Protein AF-A0A2V1BIA7-F1 (afdb_monomer)

Radius of gyration: 32.11 Å; Cα contacts (8 Å, |Δi|>4): 139; chains: 1; bounding box: 73×81×101 Å

Solvent-accessible surface area (backbone atoms only — not comparable to full-atom values): 14307 Å² total; per-residue (Å²): 133,86,91,88,83,87,86,87,79,89,84,85,87,82,85,76,79,87,73,80,79,76,80,79,81,78,74,87,43,70,67,51,53,54,36,70,74,36,56,66,63,46,52,48,52,54,51,49,53,55,49,53,52,50,53,52,53,49,52,53,53,50,64,76,66,58,73,81,84,82,75,83,78,87,84,81,78,94,75,84,86,77,80,78,73,55,70,85,51,43,51,32,82,84,46,71,82,62,70,65,69,68,73,73,37,80,87,69,50,66,69,90,64,90,48,96,68,79,62,40,88,55,89,85,46,88,52,42,87,80,49,50,73,63,52,48,53,52,28,16,32,65,60,50,54,53,42,43,46,50,27,37,52,27,32,33,36,49,53,37,51,55,31,48,75,72,74,41,83,77,50,63,70,56,34,36,70,46,32,94,61,60,58,66,58,35,44,50,53,44,54,36,41,55,72,69,46,67,80,41,66,78,72,44,48,77,64,52,64,78,57,60,79,77,78,69,89,79,70,83,92,74,135

Nearest PDB structures (foldseek):
  2cuj-assembly1_A  TM=6.565E-01  e=1.702E-02  Mus musculus

Structure (mmCIF, N/CA/C/O backbone):
data_AF-A0A2V1BIA7-F1
#
_entry.id   AF-A0A2V1BIA7-F1
#
loop_
_atom_site.group_PDB
_atom_site.id
_atom_site.type_symbol
_atom_site.label_atom_id
_atom_site.label_alt_id
_atom_site.label_comp_id
_atom_site.label_asym_id
_atom_site.label_entity_id
_atom_site.label_seq_id
_atom_site.pdbx_PDB_ins_code
_atom_site.Cartn_x
_atom_site.Cartn_y
_atom_site.Cartn_z
_atom_site.occupancy
_atom_site.B_iso_or_equiv
_atom_site.auth_seq_id
_atom_site.auth_comp_id
_atom_site.auth_asym_id
_atom_site.auth_atom_id
_atom_site.pdbx_PDB_model_num
ATOM 1 N N . MET A 1 1 ? -32.102 61.930 80.939 1.00 33.72 1 MET A N 1
ATOM 2 C CA . MET A 1 1 ? -33.399 61.212 80.868 1.00 33.72 1 MET A CA 1
ATOM 3 C C . MET A 1 1 ? -34.278 61.904 79.826 1.00 33.72 1 MET A C 1
ATOM 5 O O . MET A 1 1 ? -34.200 63.118 79.761 1.00 33.72 1 MET A O 1
ATOM 9 N N . VAL A 1 2 ? -35.102 61.155 79.072 1.00 33.56 2 VAL A N 1
ATOM 10 C CA . VAL A 1 2 ? -36.237 61.631 78.228 1.00 33.56 2 VAL A CA 1
ATOM 11 C C . VAL A 1 2 ? -35.881 62.510 76.999 1.00 33.56 2 VAL A C 1
ATOM 13 O O . VAL A 1 2 ? -35.538 63.672 77.132 1.00 33.56 2 VAL A O 1
ATOM 16 N N . VAL A 1 3 ? -35.766 61.934 75.790 1.00 35.59 3 VAL A N 1
ATOM 17 C CA . VAL A 1 3 ? -36.782 61.749 74.703 1.00 35.59 3 VAL A CA 1
ATOM 18 C C . VAL A 1 3 ? -37.171 63.022 73.918 1.00 35.59 3 VAL A C 1
ATOM 20 O O . VAL A 1 3 ? -37.750 63.938 74.488 1.00 35.59 3 VAL A O 1
ATOM 23 N N . ARG A 1 4 ? -36.997 62.962 72.578 1.00 37.12 4 ARG A N 1
ATOM 24 C CA . ARG A 1 4 ? -37.866 63.419 71.442 1.00 37.12 4 ARG A CA 1
ATOM 25 C C . ARG A 1 4 ? -36.955 63.893 70.288 1.00 37.12 4 ARG A C 1
ATOM 27 O O . ARG A 1 4 ? -36.161 64.789 70.506 1.00 37.12 4 ARG A O 1
ATOM 34 N N . LYS A 1 5 ? -36.877 63.331 69.072 1.00 39.62 5 LYS A N 1
ATOM 35 C CA . LYS A 1 5 ? -37.763 62.616 68.116 1.00 39.62 5 LYS A CA 1
ATOM 36 C C . LYS A 1 5 ? -37.904 63.458 66.830 1.00 39.62 5 LYS A C 1
ATOM 38 O O . LYS A 1 5 ? -38.726 64.358 66.778 1.00 39.62 5 LYS A O 1
ATOM 43 N N . GLN A 1 6 ? -37.176 63.024 65.791 1.00 42.66 6 GLN A N 1
ATOM 44 C CA . GLN A 1 6 ? -37.452 63.176 64.347 1.00 42.66 6 GLN A CA 1
ATOM 45 C C . GLN A 1 6 ? -37.477 64.581 63.709 1.00 42.66 6 GLN A C 1
ATOM 47 O O . GLN A 1 6 ? -38.326 65.406 64.023 1.00 42.66 6 GLN A O 1
ATOM 52 N N . ARG A 1 7 ? -36.768 64.705 62.574 1.00 38.12 7 ARG A N 1
ATOM 53 C CA . ARG A 1 7 ? -37.427 64.778 61.251 1.00 38.12 7 ARG A CA 1
ATOM 54 C C . ARG A 1 7 ? -36.501 64.310 60.119 1.00 38.12 7 ARG A C 1
ATOM 56 O O . ARG A 1 7 ? -35.298 64.185 60.303 1.00 38.12 7 ARG A O 1
ATOM 63 N N . LYS A 1 8 ? -37.122 63.916 59.004 1.00 44.56 8 LYS A N 1
ATOM 64 C CA . LYS A 1 8 ? -36.526 63.224 57.846 1.00 44.56 8 LYS A CA 1
ATOM 65 C C . LYS A 1 8 ? -36.034 64.236 56.803 1.00 44.56 8 LYS A C 1
ATOM 67 O O . LYS A 1 8 ? -36.715 65.241 56.633 1.00 44.56 8 LYS A O 1
ATOM 72 N N . SER A 1 9 ? -35.032 63.875 55.995 1.00 35.81 9 SER A N 1
ATOM 73 C CA . SER A 1 9 ? -35.110 64.029 54.528 1.00 35.81 9 SER A CA 1
ATOM 74 C C . SER A 1 9 ? -34.026 63.212 53.803 1.00 35.81 9 SER A C 1
ATOM 76 O O . SER A 1 9 ? -32.908 63.149 54.293 1.00 35.81 9 SER A O 1
ATOM 78 N N . THR A 1 10 ? -34.395 62.599 52.665 1.00 39.53 10 THR A N 1
ATOM 79 C CA . THR A 1 10 ? -33.614 62.378 51.409 1.00 39.53 10 THR A CA 1
ATOM 80 C C . THR A 1 10 ? -32.073 62.442 51.478 1.00 39.53 10 THR A C 1
ATOM 82 O O . THR A 1 10 ? -31.537 63.436 51.944 1.00 39.53 10 THR A O 1
ATOM 85 N N . ARG A 1 11 ? -31.255 61.573 50.874 1.00 35.75 11 ARG A N 1
ATOM 86 C CA . ARG A 1 11 ? -31.341 60.728 49.655 1.00 35.75 11 ARG A CA 1
ATOM 87 C C . ARG A 1 11 ? -30.092 59.790 49.701 1.00 35.75 11 ARG A C 1
ATOM 89 O O . ARG A 1 11 ? -29.226 60.027 50.534 1.00 35.75 11 ARG A O 1
ATOM 96 N N . CYS A 1 12 ? -29.869 58.747 48.898 1.00 33.97 12 CYS A N 1
ATOM 97 C CA . CYS A 1 12 ? -30.546 58.174 47.726 1.00 33.97 12 CYS A CA 1
ATOM 98 C C . CYS A 1 12 ? -30.818 56.664 47.928 1.00 33.97 12 CYS A C 1
ATOM 100 O O . CYS A 1 12 ? -30.504 56.094 48.968 1.00 33.97 12 CYS A O 1
ATOM 102 N N . GLU A 1 13 ? -31.374 56.027 46.900 1.00 50.09 13 GLU A N 1
ATOM 103 C CA . GLU A 1 13 ? -31.545 54.583 46.740 1.00 50.09 13 GLU A CA 1
ATOM 104 C C . GLU A 1 13 ? -30.557 54.093 45.665 1.00 50.09 13 GLU A C 1
ATOM 106 O O . GLU A 1 13 ? -30.523 54.645 44.566 1.00 50.09 13 GLU A O 1
ATOM 111 N N . SER A 1 14 ? -29.725 53.094 45.973 1.00 45.81 14 SER A N 1
ATOM 112 C CA . SER A 1 14 ? -28.871 52.411 44.984 1.00 45.81 14 SER A CA 1
ATOM 113 C C . SER A 1 14 ? -28.666 50.947 45.372 1.00 45.81 14 SER A C 1
ATOM 115 O O . SER A 1 14 ? -27.551 50.469 45.586 1.00 45.81 14 SER A O 1
ATOM 117 N N . SER A 1 15 ? -29.789 50.246 45.493 1.00 52.19 15 SER A N 1
ATOM 118 C CA . SER A 1 15 ? -29.869 48.798 45.654 1.00 52.19 15 SER A CA 1
ATOM 119 C C . SER A 1 15 ? -29.407 48.112 44.365 1.00 52.19 15 SER A C 1
ATOM 121 O O . SER A 1 15 ? -30.218 47.845 43.482 1.00 52.19 15 SER A O 1
ATOM 123 N N . LEU A 1 16 ? -28.110 47.826 44.230 1.00 49.75 16 LEU A N 1
ATOM 124 C CA . LEU A 1 16 ? -27.636 46.891 43.207 1.00 49.75 16 LEU A CA 1
ATOM 125 C C . LEU A 1 16 ? -28.098 45.479 43.603 1.00 49.75 16 LEU A C 1
ATOM 127 O O . LEU A 1 16 ? -27.644 44.976 44.635 1.00 49.75 16 LEU A O 1
ATOM 131 N N . PRO A 1 17 ? -28.984 44.813 42.837 1.00 48.06 17 PRO A N 1
ATOM 132 C CA . PRO A 1 17 ? -29.313 43.428 43.121 1.00 48.06 17 PRO A CA 1
ATOM 133 C C . PRO A 1 17 ? -28.082 42.577 42.808 1.00 48.06 17 PRO A C 1
ATOM 135 O O . PRO A 1 17 ? -27.625 42.529 41.666 1.00 48.06 17 PRO A O 1
ATOM 138 N N . SER A 1 18 ? -27.553 41.889 43.822 1.00 58.84 18 SER A N 1
ATOM 139 C CA . SER A 1 18 ? -26.497 40.889 43.650 1.00 58.84 18 SER A CA 1
ATOM 140 C C . SER A 1 18 ? -27.066 39.661 42.934 1.00 58.84 18 SER A C 1
ATOM 142 O O . SER A 1 18 ? -27.380 38.641 43.545 1.00 58.84 18 SER A O 1
ATOM 144 N N . GLN A 1 19 ? -27.258 39.780 41.621 1.00 53.41 19 GLN A N 1
ATOM 145 C CA . GLN A 1 19 ? -27.502 38.643 40.750 1.00 53.41 19 GLN A CA 1
ATOM 146 C C . GLN A 1 19 ? -26.144 38.029 40.425 1.00 53.41 19 GLN A C 1
ATOM 148 O O . GLN A 1 19 ? -25.410 38.510 39.562 1.00 53.41 19 GLN A O 1
ATOM 153 N N . SER A 1 20 ? -25.803 36.965 41.148 1.00 51.34 20 SER A N 1
ATOM 154 C CA . SER A 1 20 ? -24.682 36.096 40.816 1.00 51.34 20 SER A CA 1
ATOM 155 C C . SER A 1 20 ? -24.942 35.442 39.457 1.00 51.34 20 SER A C 1
ATOM 157 O O . SER A 1 20 ? -25.566 34.386 39.358 1.00 51.34 20 SER A O 1
ATOM 159 N N . VAL A 1 21 ? -24.468 36.084 38.387 1.00 51.97 21 VAL A N 1
ATOM 160 C CA . VAL A 1 21 ? -24.548 35.548 37.026 1.00 51.97 21 VAL A CA 1
ATOM 161 C C . VAL A 1 21 ? -23.662 34.308 36.906 1.00 51.97 21 VAL A C 1
ATOM 163 O O . VAL A 1 21 ? -22.480 34.372 36.578 1.00 51.97 21 VAL A O 1
ATOM 166 N N . ALA A 1 22 ? -24.247 33.147 37.195 1.00 59.22 22 ALA A N 1
ATOM 167 C CA . ALA A 1 22 ? -23.643 31.850 36.946 1.00 59.22 22 ALA A CA 1
ATOM 168 C C . ALA A 1 22 ? -23.601 31.604 35.429 1.00 59.22 22 ALA A C 1
ATOM 170 O O . ALA A 1 22 ? -24.528 31.043 34.846 1.00 59.22 22 ALA A O 1
ATOM 171 N N . ILE A 1 23 ? -22.528 32.062 34.778 1.00 57.25 23 ILE A N 1
ATOM 172 C CA . ILE A 1 23 ? -22.313 31.873 33.340 1.00 57.25 23 ILE A CA 1
ATOM 173 C C . ILE A 1 23 ? -22.016 30.389 33.082 1.00 57.25 23 ILE A C 1
ATOM 175 O O . ILE A 1 23 ? -20.878 29.932 33.194 1.00 57.25 23 ILE A O 1
ATOM 179 N N . PHE A 1 24 ? -23.050 29.620 32.743 1.00 56.66 24 PHE A N 1
ATOM 180 C CA . PHE A 1 24 ? -22.910 28.211 32.387 1.00 56.66 24 PHE A CA 1
ATOM 181 C C . PHE A 1 24 ? -22.399 28.073 30.944 1.00 56.66 24 PHE A C 1
ATOM 183 O O . PHE A 1 24 ? -23.161 28.163 29.981 1.00 56.66 24 PHE A O 1
ATOM 190 N N . ILE A 1 25 ? -21.089 27.868 30.786 1.00 58.03 25 ILE A N 1
ATOM 191 C CA . ILE A 1 25 ? -20.451 27.687 29.475 1.00 58.03 25 ILE A CA 1
ATOM 192 C C . ILE A 1 25 ? -20.616 26.230 29.017 1.00 58.03 25 ILE A C 1
ATOM 194 O O . ILE A 1 25 ? -19.770 25.375 29.285 1.00 58.03 25 ILE A O 1
ATOM 198 N N . GLU A 1 26 ? -21.697 25.933 28.289 1.00 59.75 26 GLU A N 1
ATOM 199 C CA . GLU A 1 26 ? -21.891 24.616 27.670 1.00 59.75 26 GLU A CA 1
ATOM 200 C C . GLU A 1 26 ? -21.146 24.515 26.322 1.00 59.75 26 GLU A C 1
ATOM 202 O O . GLU A 1 26 ? -21.686 24.787 25.249 1.00 59.75 26 GLU A O 1
ATOM 207 N N . PHE A 1 27 ? -19.871 24.116 26.357 1.00 55.06 27 PHE A N 1
ATOM 208 C CA . PHE A 1 27 ? -19.042 23.998 25.151 1.00 55.06 27 PHE A CA 1
ATOM 209 C C . PHE A 1 27 ? -19.388 22.742 24.323 1.00 55.06 27 PHE A C 1
ATOM 211 O O . PHE A 1 27 ? -18.751 21.692 24.439 1.00 55.06 27 PHE A O 1
ATOM 218 N N . ARG A 1 28 ? -20.399 22.852 23.448 1.00 55.88 28 ARG A N 1
ATOM 219 C CA . ARG A 1 28 ? -20.921 21.770 22.581 1.00 55.88 28 ARG A CA 1
ATOM 220 C C . ARG A 1 28 ? -20.019 21.391 21.390 1.00 55.88 28 ARG A C 1
ATOM 222 O O . ARG A 1 28 ? -20.502 21.180 20.281 1.00 55.88 28 ARG A O 1
ATOM 229 N N . SER A 1 29 ? -18.713 21.251 21.606 1.00 71.81 29 SER A N 1
ATOM 230 C CA . SER A 1 29 ? -17.797 20.729 20.583 1.00 71.81 29 SER A CA 1
ATOM 231 C C . SER A 1 29 ? -17.887 19.206 20.462 1.00 71.81 29 SER A C 1
ATOM 233 O O . SER A 1 29 ? -17.869 18.489 21.464 1.00 71.81 29 SER A O 1
ATOM 235 N N . GLU A 1 30 ? -17.893 18.694 19.230 1.00 57.03 30 GLU A N 1
ATOM 236 C CA . GLU A 1 30 ? -17.823 17.254 18.940 1.00 57.03 30 GLU A CA 1
ATOM 237 C C . GLU A 1 30 ? -16.535 16.614 19.494 1.00 57.03 30 GLU A C 1
ATOM 239 O O . GLU A 1 30 ? -16.529 15.456 19.914 1.00 57.03 30 GLU A O 1
ATOM 244 N N . VAL A 1 31 ? -15.454 17.398 19.599 1.00 59.56 31 VAL A N 1
ATOM 245 C CA . VAL A 1 31 ? -14.206 16.990 20.263 1.00 59.56 31 VAL A CA 1
ATOM 246 C C . VAL A 1 31 ? -14.447 16.736 21.753 1.00 59.56 31 VAL A C 1
ATOM 248 O O . VAL A 1 31 ? -13.981 15.730 22.282 1.00 59.56 31 VAL A O 1
ATOM 251 N N . VAL A 1 32 ? -15.226 17.594 22.421 1.00 69.00 32 VAL A N 1
ATOM 252 C CA . VAL A 1 32 ? -15.572 17.437 23.843 1.00 69.00 32 VAL A CA 1
ATOM 253 C C . VAL A 1 32 ? -16.552 16.285 24.060 1.00 69.00 32 VAL A C 1
ATOM 255 O O . VAL A 1 32 ? -16.376 15.529 25.014 1.00 69.00 32 VAL A O 1
ATOM 258 N N . LYS A 1 33 ? -17.510 16.053 23.152 1.00 69.00 33 LYS A N 1
ATOM 259 C CA . LYS A 1 33 ? -18.359 14.845 23.196 1.00 69.00 33 LYS A CA 1
ATOM 260 C C . LYS A 1 33 ? -17.519 13.567 23.092 1.00 69.00 33 LYS A C 1
ATOM 262 O O . LYS A 1 33 ? -17.680 12.666 23.912 1.00 69.00 33 LYS A O 1
ATOM 267 N N . ASN A 1 34 ? -16.578 13.507 22.148 1.00 62.50 34 ASN A N 1
ATOM 268 C CA . ASN A 1 3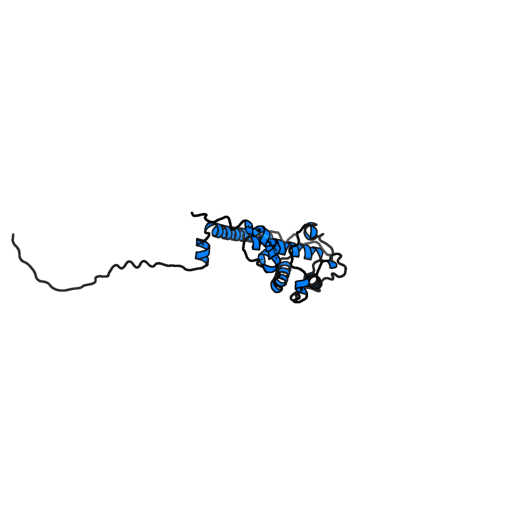4 ? -15.692 12.351 21.969 1.00 62.50 34 ASN A CA 1
ATOM 269 C C . ASN A 1 34 ? -14.689 12.168 23.124 1.00 62.50 34 ASN A C 1
ATOM 271 O O . ASN A 1 34 ? -14.402 11.035 23.508 1.00 62.50 34 ASN A O 1
ATOM 275 N N . PHE A 1 35 ? -14.196 13.258 23.716 1.00 67.62 35 PHE A N 1
ATOM 276 C CA . PHE A 1 35 ? -13.358 13.233 24.919 1.00 67.62 35 PHE A CA 1
ATOM 277 C C . PHE A 1 35 ? -14.127 12.750 26.159 1.00 67.62 35 PHE A C 1
ATOM 279 O O . PHE A 1 35 ? -13.608 11.944 26.929 1.00 67.62 35 PHE A O 1
ATOM 286 N N . ASN A 1 36 ? -15.373 13.197 26.338 1.00 76.62 36 ASN A N 1
ATOM 287 C CA . ASN A 1 36 ? -16.231 12.770 27.445 1.00 76.62 36 ASN A CA 1
ATOM 288 C C . ASN A 1 36 ? -16.703 11.314 27.280 1.00 76.62 36 ASN A C 1
ATOM 290 O O . ASN A 1 36 ? -16.812 10.603 28.276 1.00 76.62 36 ASN A O 1
ATOM 294 N N . ARG A 1 37 ? -16.930 10.855 26.039 1.00 73.75 37 ARG A N 1
ATOM 295 C CA . ARG A 1 37 ? -17.302 9.465 25.714 1.00 73.75 37 ARG A CA 1
ATOM 296 C C . ARG A 1 37 ? -16.213 8.456 26.095 1.00 73.75 37 ARG A C 1
ATOM 298 O O . ARG A 1 37 ? -16.545 7.375 26.565 1.00 73.75 37 ARG A O 1
ATOM 305 N N . ASP A 1 38 ? -14.935 8.785 25.897 1.00 73.69 38 ASP A N 1
ATOM 306 C CA . ASP A 1 38 ? -13.811 7.918 26.278 1.00 73.69 38 ASP A CA 1
ATOM 307 C C . ASP A 1 38 ? -12.551 8.728 26.623 1.00 73.69 38 ASP A C 1
ATOM 309 O O . ASP A 1 38 ? -11.625 8.905 25.824 1.00 73.69 38 ASP A O 1
ATOM 313 N N . ARG A 1 39 ? -12.497 9.201 27.871 1.00 69.62 39 ARG A N 1
ATOM 314 C CA . ARG A 1 39 ? -11.403 10.043 28.376 1.00 69.62 39 ARG A CA 1
ATOM 315 C C . ARG A 1 39 ? -10.053 9.319 28.421 1.00 69.62 39 ARG A C 1
ATOM 317 O O . ARG A 1 39 ? -9.008 9.953 28.271 1.00 69.62 39 ARG A O 1
ATOM 324 N N . LYS A 1 40 ? -10.059 7.996 28.641 1.00 65.69 40 LYS A N 1
ATOM 325 C CA . LYS A 1 40 ? -8.838 7.179 28.762 1.00 65.69 40 LYS A CA 1
ATOM 326 C C . LYS A 1 40 ? -8.266 6.829 27.389 1.00 65.69 40 LYS A C 1
ATOM 328 O O . LYS A 1 40 ? -7.076 7.049 27.174 1.00 65.69 40 LYS A O 1
ATOM 333 N N . GLY A 1 41 ? -9.082 6.365 26.445 1.00 60.56 41 GLY A N 1
ATOM 334 C CA . GLY A 1 41 ? -8.633 6.083 25.082 1.00 60.56 41 GLY A CA 1
ATOM 335 C C . GLY A 1 41 ? -8.367 7.344 24.259 1.00 60.56 41 GLY A C 1
ATOM 336 O O . GLY A 1 41 ? -7.499 7.314 23.389 1.00 60.56 41 GLY A O 1
ATOM 337 N N . TRP A 1 42 ? -9.005 8.487 24.558 1.00 61.34 42 TRP A N 1
ATOM 338 C CA . TRP A 1 42 ? -8.588 9.779 23.990 1.00 61.34 42 TRP A CA 1
ATOM 339 C C . TRP A 1 42 ? -7.169 10.146 24.444 1.00 61.34 42 TRP A C 1
ATOM 341 O O . TRP A 1 42 ? -6.301 10.350 23.600 1.00 61.34 42 TRP A O 1
ATOM 351 N N . ARG A 1 43 ? -6.884 10.080 25.755 1.00 65.56 43 ARG A N 1
ATOM 352 C CA . ARG A 1 43 ? -5.527 10.284 26.297 1.00 65.56 43 ARG A CA 1
ATOM 353 C C . ARG A 1 43 ? -4.502 9.284 25.742 1.00 65.56 43 ARG A C 1
ATOM 355 O O . ARG A 1 43 ? -3.360 9.666 25.518 1.00 65.56 43 ARG A O 1
ATOM 362 N N . GLY A 1 44 ? -4.897 8.030 25.507 1.00 69.06 44 GLY A N 1
ATOM 363 C CA . GLY A 1 44 ? -4.042 7.010 24.891 1.00 69.06 44 GLY A CA 1
ATOM 364 C C . GLY A 1 44 ? -3.637 7.355 23.455 1.00 69.06 44 GLY A C 1
ATOM 365 O O . GLY A 1 44 ? -2.452 7.319 23.135 1.00 69.06 44 GLY A O 1
ATOM 366 N N . ARG A 1 45 ? -4.601 7.767 22.617 1.00 57.66 45 ARG A N 1
ATOM 367 C CA . ARG A 1 45 ? -4.354 8.218 21.233 1.00 57.66 45 ARG A CA 1
ATOM 368 C C . ARG A 1 45 ? -3.459 9.461 21.182 1.00 57.66 45 ARG A C 1
ATOM 370 O O . ARG A 1 45 ? -2.526 9.506 20.386 1.00 57.66 45 ARG A O 1
ATOM 377 N N . GLU A 1 46 ? -3.699 10.429 22.065 1.00 60.06 46 GLU A N 1
ATOM 378 C CA . GLU A 1 46 ? -2.876 11.641 22.186 1.00 60.06 46 GLU A CA 1
ATOM 379 C C . GLU A 1 46 ? -1.424 11.299 22.577 1.00 60.06 46 GLU A C 1
ATOM 381 O O . GLU A 1 46 ? -0.460 11.822 22.019 1.00 60.06 46 GLU A O 1
ATOM 386 N N . TYR A 1 47 ? -1.255 10.359 23.512 1.00 54.28 47 TYR A N 1
ATOM 387 C CA . TYR A 1 47 ? 0.052 9.893 23.974 1.00 54.28 47 TYR A CA 1
ATOM 388 C C . TYR A 1 47 ? 0.819 9.104 22.900 1.00 54.28 47 TYR A C 1
ATOM 390 O O . TYR A 1 47 ? 2.036 9.249 22.782 1.00 54.28 47 TYR A O 1
ATOM 398 N N . GLU A 1 48 ? 0.122 8.305 22.091 1.00 56.47 48 GLU A N 1
ATOM 399 C CA . GLU A 1 48 ? 0.685 7.611 20.927 1.00 56.47 48 GLU A CA 1
ATOM 400 C C . GLU A 1 48 ? 1.156 8.612 19.856 1.00 56.47 48 GLU A C 1
ATOM 402 O O . GLU A 1 48 ? 2.295 8.527 19.395 1.00 56.47 48 GLU A O 1
ATOM 407 N N . TYR A 1 49 ? 0.345 9.632 19.548 1.00 49.56 49 TYR A N 1
ATOM 408 C CA . TYR A 1 49 ? 0.707 10.711 18.620 1.00 49.56 49 TYR A CA 1
ATOM 409 C C . TYR A 1 49 ? 1.981 11.457 19.062 1.00 49.56 49 TYR A C 1
ATOM 411 O O . TYR A 1 49 ? 2.919 11.616 18.277 1.00 49.56 49 TYR A O 1
ATOM 419 N N . LEU A 1 50 ? 2.065 11.832 20.344 1.00 62.38 50 LEU A N 1
ATOM 420 C CA . LEU A 1 50 ? 3.242 12.489 20.930 1.00 62.38 50 LEU A CA 1
ATOM 421 C C . LEU A 1 50 ? 4.492 11.588 20.956 1.00 62.38 50 LEU A C 1
ATOM 423 O O . LEU A 1 50 ? 5.615 12.083 20.833 1.00 62.38 50 LEU A O 1
ATOM 427 N N . GLN A 1 51 ? 4.332 10.269 21.096 1.00 63.78 51 GLN A N 1
ATOM 428 C CA . GLN A 1 51 ? 5.446 9.323 20.970 1.00 63.78 51 GLN A CA 1
ATOM 429 C C . GLN A 1 51 ? 5.937 9.192 19.524 1.00 63.78 51 GLN A C 1
ATOM 431 O O . GLN A 1 51 ? 7.149 9.171 19.298 1.00 63.78 51 GLN A O 1
ATOM 436 N N . CYS A 1 52 ? 5.030 9.128 18.546 1.00 45.16 52 CYS A N 1
ATOM 437 C CA . CYS A 1 52 ? 5.383 9.100 17.127 1.00 45.16 52 CYS A CA 1
ATOM 438 C C . CYS A 1 52 ? 6.139 10.369 16.705 1.00 45.16 52 CYS A C 1
ATOM 440 O O . CYS A 1 52 ? 7.197 10.265 16.083 1.00 45.16 52 CYS A O 1
ATOM 442 N N . ASP A 1 53 ? 5.661 11.550 17.107 1.00 66.81 53 ASP A N 1
ATOM 443 C CA . ASP A 1 53 ? 6.333 12.833 16.864 1.00 66.81 53 ASP A CA 1
ATOM 444 C C . ASP A 1 53 ? 7.727 12.892 17.522 1.00 66.81 53 ASP A C 1
ATOM 446 O O . ASP A 1 53 ? 8.708 13.253 16.866 1.00 66.81 53 ASP A O 1
ATOM 450 N N . ARG A 1 54 ? 7.873 12.425 18.773 1.00 71.44 54 ARG A N 1
ATOM 451 C CA . ARG A 1 54 ? 9.192 12.317 19.427 1.00 71.44 54 ARG A CA 1
ATOM 452 C C . ARG A 1 54 ? 10.159 11.428 18.635 1.00 71.44 54 ARG A C 1
ATOM 454 O O . ARG A 1 54 ? 11.28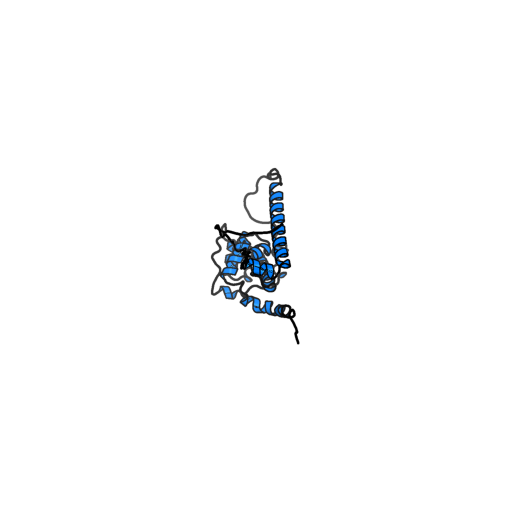7 11.846 18.374 1.00 71.44 54 ARG A O 1
ATOM 461 N N . ARG A 1 55 ? 9.719 10.237 18.209 1.00 70.94 55 ARG A N 1
ATOM 462 C CA . ARG A 1 55 ? 10.530 9.303 17.402 1.00 70.94 55 ARG A CA 1
ATOM 463 C C . ARG A 1 55 ? 10.918 9.904 16.045 1.00 70.94 55 ARG A C 1
ATOM 465 O O . ARG A 1 55 ? 12.058 9.737 15.613 1.00 70.94 55 ARG A O 1
ATOM 472 N N . ALA A 1 56 ? 10.014 10.640 15.395 1.00 58.75 56 ALA A N 1
ATOM 473 C CA . ALA A 1 56 ? 10.296 11.332 14.137 1.00 58.75 56 ALA A CA 1
ATOM 474 C C . ALA A 1 56 ? 11.377 12.417 14.307 1.00 58.75 56 ALA A C 1
ATOM 476 O O . ALA A 1 56 ? 12.352 12.446 13.550 1.00 58.75 56 ALA A O 1
ATOM 477 N N . ARG A 1 57 ? 11.270 13.248 15.354 1.00 72.31 57 ARG A N 1
ATOM 478 C CA . ARG A 1 57 ? 12.274 14.276 15.686 1.00 72.31 57 ARG A CA 1
ATOM 479 C C . ARG A 1 57 ? 13.631 13.673 16.043 1.00 72.31 57 ARG A C 1
ATOM 481 O O . ARG A 1 57 ? 14.659 14.209 15.638 1.00 72.31 57 ARG A O 1
ATOM 488 N N . GLU A 1 58 ? 13.658 12.552 16.762 1.00 69.88 58 GLU A N 1
ATOM 489 C CA . GLU A 1 58 ? 14.900 11.824 17.049 1.00 69.88 58 GLU A CA 1
ATOM 490 C C . GLU A 1 58 ? 15.545 11.254 15.783 1.00 69.88 58 GLU A C 1
ATOM 492 O O . GLU A 1 58 ? 16.755 11.398 15.615 1.00 69.88 58 GLU A O 1
ATOM 497 N N . ARG A 1 59 ? 14.764 10.674 14.859 1.00 65.56 59 ARG A N 1
ATOM 498 C CA . ARG A 1 59 ? 15.266 10.207 13.556 1.00 65.56 59 ARG A CA 1
ATOM 499 C C . ARG A 1 59 ? 15.900 11.352 12.765 1.00 65.56 59 ARG A C 1
ATOM 501 O O . ARG A 1 59 ? 17.027 11.212 12.301 1.00 65.56 59 ARG A O 1
ATOM 508 N N . GLN A 1 60 ? 15.226 12.497 12.673 1.00 63.53 60 GLN A N 1
ATOM 509 C CA . GLN A 1 60 ? 15.754 13.671 11.973 1.00 63.53 60 GLN A CA 1
ATOM 510 C C . GLN A 1 60 ? 17.006 14.241 12.659 1.00 63.53 60 GLN A C 1
ATOM 512 O O . GLN A 1 60 ? 17.975 14.582 11.987 1.00 63.53 60 GLN A O 1
ATOM 517 N N . ARG A 1 61 ? 17.050 14.255 13.998 1.00 76.50 61 ARG A N 1
ATOM 518 C CA . ARG A 1 61 ? 18.245 14.640 14.766 1.00 76.50 61 ARG A CA 1
ATOM 519 C C . ARG A 1 61 ? 19.414 13.664 14.586 1.00 76.50 61 ARG A C 1
ATOM 521 O O . ARG A 1 61 ? 20.552 14.108 14.656 1.00 76.50 61 ARG A O 1
ATOM 528 N N . ARG A 1 62 ? 19.168 12.364 14.375 1.00 72.31 62 ARG A N 1
ATOM 529 C CA . ARG A 1 62 ? 20.224 11.385 14.048 1.00 72.31 62 ARG A CA 1
ATOM 530 C C . ARG A 1 62 ? 20.787 11.627 12.650 1.00 72.31 62 ARG A C 1
ATOM 532 O O . ARG A 1 62 ? 21.999 11.693 12.522 1.00 72.31 62 ARG A O 1
ATOM 539 N N . LEU A 1 63 ? 19.927 11.843 11.650 1.00 66.31 63 LEU A N 1
ATOM 540 C CA . LEU A 1 63 ? 20.351 12.172 10.279 1.00 66.31 63 LEU A CA 1
ATOM 541 C C . LEU A 1 63 ? 21.221 13.441 10.232 1.00 66.31 63 LEU A C 1
ATOM 543 O O . LEU A 1 63 ? 22.239 13.459 9.556 1.00 66.31 63 LEU A O 1
ATOM 547 N N . LEU A 1 64 ? 20.870 14.469 11.013 1.00 66.19 64 LEU A N 1
ATOM 548 C CA . LEU A 1 64 ? 21.643 15.716 11.138 1.00 66.19 64 LEU A CA 1
ATOM 549 C C . LEU A 1 64 ? 22.924 15.598 11.993 1.00 66.19 64 LEU A C 1
ATOM 551 O O . LEU A 1 64 ? 23.643 16.581 12.139 1.00 66.19 64 LEU A O 1
ATOM 555 N N . LYS A 1 65 ? 23.188 14.435 12.601 1.00 68.38 65 LYS A N 1
ATOM 556 C CA . LYS A 1 65 ? 24.374 14.154 13.433 1.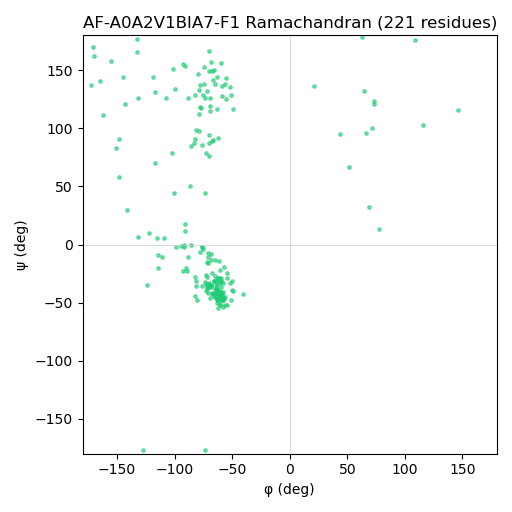00 68.38 65 LYS A CA 1
ATOM 557 C C . LYS A 1 65 ? 25.366 13.192 12.771 1.00 68.38 65 LYS A C 1
ATOM 559 O O . LYS A 1 65 ? 26.309 12.764 13.427 1.00 68.38 65 LYS A O 1
ATOM 564 N N . MET A 1 66 ? 25.135 12.812 11.517 1.00 59.19 66 MET A N 1
ATOM 565 C CA . MET A 1 66 ? 26.078 12.008 10.741 1.00 59.19 66 MET A CA 1
ATOM 566 C C . MET A 1 66 ? 27.056 12.955 10.040 1.00 59.19 66 MET A C 1
ATOM 568 O O . MET A 1 66 ? 26.620 13.879 9.355 1.00 59.19 66 MET A O 1
ATOM 572 N N . ASP A 1 67 ? 28.360 12.745 10.230 1.00 55.84 67 ASP A N 1
ATOM 573 C CA . ASP A 1 67 ? 29.386 13.591 9.617 1.00 55.84 67 ASP A CA 1
ATOM 574 C C . ASP A 1 67 ? 29.378 13.466 8.080 1.00 55.84 67 ASP A C 1
ATOM 576 O O . ASP A 1 67 ? 29.292 12.352 7.550 1.00 55.84 67 ASP A O 1
ATOM 580 N N . PRO A 1 68 ? 29.518 14.578 7.332 1.00 55.41 68 PRO A N 1
ATOM 581 C CA . PRO A 1 68 ? 29.453 14.572 5.867 1.00 55.41 68 PRO A CA 1
ATOM 582 C C . PRO A 1 68 ? 30.666 13.908 5.187 1.00 55.41 68 PRO A C 1
ATOM 584 O O . PRO A 1 68 ? 30.664 13.707 3.975 1.00 55.41 68 PRO A O 1
ATOM 587 N N . THR A 1 69 ? 31.705 13.543 5.941 1.00 50.06 69 THR A N 1
ATOM 588 C CA . THR A 1 69 ? 33.002 13.073 5.420 1.00 50.06 69 THR A CA 1
ATOM 589 C C . THR A 1 69 ? 32.990 11.624 4.900 1.00 50.06 69 THR A C 1
ATOM 591 O O . THR A 1 69 ? 33.997 11.149 4.385 1.00 50.06 69 THR A O 1
ATOM 594 N N . ALA A 1 70 ? 31.861 10.912 4.990 1.00 48.75 70 ALA A N 1
ATOM 595 C CA . ALA A 1 70 ? 31.709 9.532 4.510 1.00 48.75 70 ALA A CA 1
ATOM 596 C C . ALA A 1 70 ? 31.217 9.414 3.046 1.00 48.75 70 ALA A C 1
ATOM 598 O O . ALA A 1 70 ? 30.736 8.357 2.642 1.00 48.75 70 ALA A O 1
ATOM 599 N N . GLN A 1 71 ? 31.321 10.479 2.241 1.00 48.00 71 GLN A N 1
ATOM 600 C CA . GLN A 1 71 ? 30.949 10.480 0.817 1.00 48.00 71 GLN A CA 1
ATOM 601 C C . GLN A 1 71 ? 32.149 10.764 -0.098 1.00 48.00 71 GLN A C 1
ATOM 603 O O . GLN A 1 71 ? 32.236 11.814 -0.727 1.00 48.00 71 GLN A O 1
ATOM 608 N N . ASN A 1 72 ? 33.076 9.806 -0.184 1.00 43.47 72 ASN A N 1
ATOM 609 C CA . ASN A 1 72 ? 34.096 9.785 -1.235 1.00 43.47 72 ASN A CA 1
ATOM 610 C C . ASN A 1 72 ? 34.487 8.344 -1.607 1.00 43.47 72 ASN A C 1
ATOM 612 O O . ASN A 1 72 ? 35.418 7.762 -1.054 1.00 43.47 72 ASN A O 1
ATOM 616 N N . THR A 1 73 ? 33.785 7.789 -2.593 1.00 49.88 73 THR A N 1
ATOM 617 C CA . THR A 1 73 ? 34.241 6.653 -3.405 1.00 49.88 73 THR A CA 1
ATOM 618 C C . THR A 1 73 ? 34.005 6.992 -4.879 1.00 49.88 73 THR A C 1
ATOM 620 O O . THR A 1 73 ? 32.891 7.376 -5.243 1.00 49.88 73 THR A O 1
ATOM 623 N N . PRO A 1 74 ? 35.030 6.913 -5.748 1.00 40.50 74 PRO A N 1
ATOM 624 C CA . PRO A 1 74 ? 34.905 7.371 -7.124 1.00 40.50 74 PRO A CA 1
ATOM 625 C C . PRO A 1 74 ? 34.247 6.319 -8.025 1.00 40.50 74 PRO A C 1
ATOM 627 O O . PRO A 1 74 ? 34.718 5.192 -8.127 1.00 40.50 74 PRO A O 1
ATOM 630 N N . GLY A 1 75 ? 33.215 6.748 -8.753 1.00 36.00 75 GLY A N 1
ATOM 631 C CA . GLY A 1 75 ? 32.851 6.206 -10.063 1.00 36.00 75 GLY A CA 1
ATOM 632 C C . GLY A 1 75 ? 32.241 4.802 -10.119 1.00 36.00 75 GLY A C 1
ATOM 633 O O . GLY A 1 75 ? 32.948 3.810 -10.266 1.00 36.00 75 GLY A O 1
ATOM 634 N N . LYS A 1 76 ? 30.911 4.749 -10.253 1.00 34.94 76 LYS A N 1
ATOM 635 C CA . LYS A 1 76 ? 30.267 3.874 -11.246 1.00 34.94 76 LYS A CA 1
ATOM 636 C C . LYS A 1 76 ? 29.047 4.576 -11.839 1.00 34.94 76 LYS A C 1
ATOM 638 O O . LYS A 1 76 ? 28.153 5.014 -11.122 1.00 34.94 76 LYS A O 1
ATOM 643 N N . THR A 1 77 ? 29.082 4.740 -13.155 1.00 36.91 77 THR A N 1
ATOM 644 C CA . THR A 1 77 ? 27.994 5.263 -13.984 1.00 36.91 77 THR A CA 1
ATOM 645 C C . THR A 1 77 ? 26.836 4.265 -14.060 1.00 36.91 77 THR A C 1
ATOM 647 O O . THR A 1 77 ? 26.969 3.112 -13.656 1.00 36.91 77 THR A O 1
ATOM 650 N N . ALA A 1 78 ? 25.686 4.731 -14.550 1.00 47.22 78 ALA A N 1
ATOM 651 C CA . ALA A 1 78 ? 24.435 3.980 -14.586 1.00 47.22 78 ALA A CA 1
ATOM 652 C C . ALA A 1 78 ? 24.554 2.571 -15.199 1.00 47.22 78 ALA A C 1
ATOM 654 O O . ALA A 1 78 ? 25.031 2.423 -16.321 1.00 47.22 78 ALA A O 1
ATOM 655 N N . ASN A 1 79 ? 24.054 1.569 -14.470 1.00 35.88 79 ASN A N 1
ATOM 656 C CA . ASN A 1 79 ? 23.034 0.606 -14.907 1.00 35.88 79 ASN A CA 1
ATOM 657 C C . ASN A 1 79 ? 22.566 -0.222 -13.689 1.00 35.88 79 ASN A C 1
ATOM 659 O O . ASN A 1 79 ? 23.178 -0.146 -12.625 1.00 35.88 79 ASN A O 1
ATOM 663 N N . GLY A 1 80 ? 21.412 -0.889 -13.802 1.00 45.31 80 GLY A N 1
ATOM 664 C CA . GLY A 1 80 ? 20.705 -1.499 -12.665 1.00 45.31 80 GLY A CA 1
ATOM 665 C C . GLY A 1 80 ? 21.329 -2.784 -12.100 1.00 45.31 80 GLY A C 1
ATOM 666 O O . GLY A 1 80 ? 22.340 -3.264 -12.604 1.00 45.31 80 GLY A O 1
ATOM 667 N N . ILE A 1 81 ? 20.635 -3.359 -11.104 1.00 43.91 81 ILE A N 1
ATOM 668 C CA . ILE A 1 81 ? 20.989 -4.566 -10.325 1.00 43.91 81 ILE A CA 1
ATOM 669 C C . ILE A 1 81 ? 22.146 -4.314 -9.327 1.00 43.91 81 ILE A C 1
ATOM 671 O O . ILE A 1 81 ? 23.251 -3.950 -9.708 1.00 43.91 81 ILE A O 1
ATOM 675 N N . GLY A 1 82 ? 21.984 -4.497 -8.017 1.00 41.88 82 GLY A N 1
ATOM 676 C CA . GLY A 1 82 ? 20.768 -4.768 -7.253 1.00 41.88 82 GLY A CA 1
ATOM 677 C C . GLY A 1 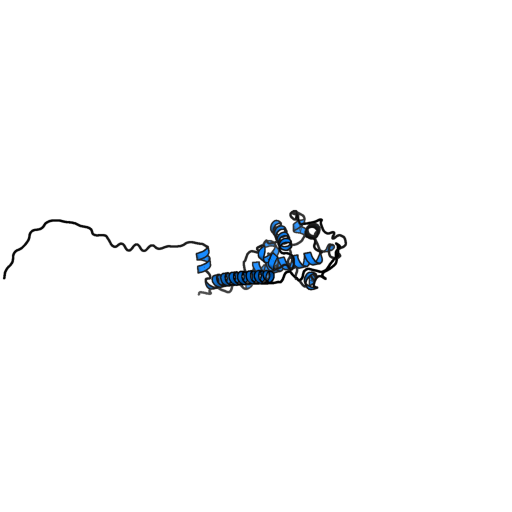82 ? 21.066 -4.713 -5.751 1.00 41.88 82 GLY A C 1
ATOM 678 O O . GLY A 1 82 ? 22.081 -5.237 -5.298 1.00 41.88 82 GLY A O 1
ATOM 679 N N . THR A 1 83 ? 20.179 -4.095 -4.971 1.00 44.53 83 THR A N 1
ATOM 680 C CA . THR A 1 83 ? 19.961 -4.566 -3.599 1.00 44.53 83 THR A CA 1
ATOM 681 C C . THR A 1 83 ? 19.087 -5.796 -3.765 1.00 44.53 83 THR A C 1
ATOM 683 O O . THR A 1 83 ? 17.999 -5.651 -4.323 1.00 44.53 83 THR A O 1
ATOM 686 N N . GLU A 1 84 ? 19.545 -6.983 -3.362 1.00 42.56 84 GLU A N 1
ATOM 687 C CA . GLU A 1 84 ? 18.657 -8.149 -3.372 1.00 42.56 84 GLU A CA 1
ATOM 688 C C . GLU A 1 84 ? 17.409 -7.803 -2.548 1.00 42.56 84 GLU A C 1
ATOM 690 O O . GLU A 1 84 ? 17.561 -7.348 -1.407 1.00 42.56 84 GLU A O 1
ATOM 695 N N . PRO A 1 85 ? 16.191 -7.941 -3.107 1.00 52.69 85 PRO A N 1
ATOM 696 C CA . PRO A 1 85 ? 14.989 -7.728 -2.325 1.00 52.69 85 PRO A CA 1
ATOM 697 C C . PRO A 1 85 ? 15.035 -8.714 -1.165 1.00 52.69 85 PRO A C 1
ATOM 699 O O . PRO A 1 85 ? 15.238 -9.915 -1.363 1.00 52.69 85 PRO A O 1
ATOM 702 N N . THR A 1 86 ? 14.872 -8.212 0.057 1.00 58.44 86 THR A N 1
ATOM 703 C CA . THR A 1 86 ? 14.839 -9.088 1.230 1.00 58.44 86 THR A CA 1
ATOM 704 C C . THR A 1 86 ? 13.724 -10.105 0.990 1.00 58.44 86 THR A C 1
ATOM 706 O O . THR A 1 86 ? 12.666 -9.701 0.528 1.00 58.44 86 THR A O 1
ATOM 709 N N . HIS A 1 87 ? 13.892 -11.394 1.306 1.00 58.12 87 HIS A N 1
ATOM 710 C CA . HIS A 1 87 ? 12.881 -12.427 0.990 1.00 58.12 87 HIS A CA 1
ATOM 711 C C . HIS A 1 87 ? 11.446 -12.047 1.438 1.00 58.12 87 HIS A C 1
ATOM 713 O O . HIS A 1 87 ? 10.463 -12.374 0.784 1.00 58.12 87 HIS A O 1
ATOM 719 N N . GLU A 1 88 ? 11.304 -11.283 2.527 1.00 60.97 88 GLU A N 1
ATOM 720 C CA . GLU A 1 88 ? 10.020 -10.741 3.001 1.00 60.97 88 GLU A CA 1
ATOM 721 C C . GLU A 1 88 ? 9.401 -9.619 2.133 1.00 60.97 88 GLU A C 1
ATOM 723 O O . GLU A 1 88 ? 8.295 -9.160 2.415 1.00 60.97 88 GLU A O 1
ATOM 728 N N . GLU A 1 89 ? 10.110 -9.056 1.163 1.00 65.19 89 GLU A N 1
ATOM 729 C CA . GLU A 1 89 ? 9.665 -7.942 0.311 1.00 65.19 89 GLU A CA 1
ATOM 730 C C . GLU A 1 89 ? 9.017 -8.434 -0.988 1.00 65.19 89 GLU A C 1
ATOM 732 O O . GLU A 1 89 ? 8.175 -7.721 -1.536 1.00 65.19 89 GLU A O 1
ATOM 737 N N . THR A 1 90 ? 9.340 -9.664 -1.397 1.00 70.12 90 THR A N 1
ATOM 738 C CA . THR A 1 90 ? 8.829 -10.349 -2.593 1.00 70.12 90 THR A CA 1
ATOM 739 C C . THR A 1 90 ? 7.979 -11.585 -2.291 1.00 70.12 90 THR A C 1
ATOM 741 O O . THR A 1 90 ? 7.182 -11.964 -3.144 1.00 70.12 90 THR A O 1
ATOM 744 N N . ASP A 1 91 ? 8.066 -12.198 -1.102 1.00 81.50 91 ASP A N 1
ATOM 745 C CA . ASP A 1 91 ? 7.193 -13.319 -0.715 1.00 81.50 91 ASP A CA 1
ATOM 746 C C . ASP A 1 91 ? 5.752 -12.858 -0.417 1.00 81.50 91 ASP A C 1
ATOM 748 O O . ASP A 1 91 ? 5.311 -12.740 0.734 1.00 81.50 91 ASP A O 1
ATOM 752 N N . PHE A 1 92 ? 4.985 -12.623 -1.483 1.00 82.44 92 PHE A N 1
ATOM 753 C CA . PHE A 1 92 ? 3.554 -12.340 -1.405 1.00 82.44 92 PHE A CA 1
ATOM 754 C C . PHE A 1 92 ? 2.743 -13.553 -0.934 1.00 82.44 92 PHE A C 1
ATOM 756 O O . PHE A 1 92 ? 1.650 -13.366 -0.396 1.00 82.44 92 PHE A O 1
ATOM 763 N N . ASN A 1 93 ? 3.242 -14.781 -1.112 1.00 80.75 93 ASN A N 1
ATOM 764 C CA . ASN A 1 93 ? 2.534 -16.020 -0.775 1.00 80.75 93 ASN A CA 1
ATOM 765 C C . ASN A 1 93 ? 2.434 -16.259 0.736 1.00 80.75 93 ASN A C 1
ATOM 767 O O . ASN A 1 93 ? 1.435 -16.814 1.194 1.00 80.75 93 ASN A O 1
ATOM 771 N N . SER A 1 94 ? 3.389 -15.750 1.518 1.00 83.25 94 SER A N 1
ATOM 772 C CA . SER A 1 94 ? 3.290 -15.671 2.982 1.00 83.25 94 SER A CA 1
ATOM 773 C C . SER A 1 94 ? 2.109 -14.823 3.486 1.00 83.25 94 SER A C 1
ATOM 775 O O . SER A 1 94 ? 1.660 -14.986 4.624 1.00 83.25 94 SER A O 1
ATOM 777 N N . LEU A 1 95 ? 1.590 -13.907 2.658 1.00 83.62 95 LEU A N 1
ATOM 778 C CA . LEU A 1 95 ? 0.536 -12.968 3.023 1.00 83.62 95 LEU A CA 1
ATOM 779 C C . LEU A 1 95 ? -0.830 -13.432 2.522 1.00 83.62 95 LEU A C 1
ATOM 781 O O . LEU A 1 95 ? -1.017 -13.764 1.352 1.00 83.62 95 LEU A O 1
ATOM 785 N N . GLN A 1 96 ? -1.829 -13.364 3.401 1.00 84.38 96 GLN A N 1
ATOM 786 C CA . GLN A 1 96 ? -3.202 -13.676 3.029 1.00 84.38 96 GLN A CA 1
ATOM 787 C C . GLN A 1 96 ? -3.777 -12.610 2.091 1.00 84.38 96 GLN A C 1
ATOM 789 O O . GLN A 1 96 ? -3.807 -11.424 2.428 1.00 84.38 96 GLN A O 1
ATOM 794 N N . ASP A 1 97 ? -4.282 -13.046 0.934 1.00 85.50 97 ASP A N 1
ATOM 795 C CA . ASP A 1 97 ? -4.954 -12.146 0.006 1.00 85.50 97 ASP A CA 1
ATOM 796 C C . ASP A 1 97 ? -6.355 -11.777 0.500 1.00 85.50 97 ASP A C 1
ATOM 798 O O . ASP A 1 97 ? -7.188 -12.622 0.844 1.00 85.50 97 ASP A O 1
ATOM 802 N N . TYR A 1 98 ? -6.588 -10.474 0.521 1.00 85.25 98 TYR A N 1
ATOM 803 C CA . TYR A 1 98 ? -7.825 -9.835 0.933 1.00 85.25 98 TYR A CA 1
ATOM 804 C C . TYR A 1 98 ? -8.290 -8.784 -0.080 1.00 85.25 98 TYR A C 1
ATOM 806 O O . TYR A 1 98 ? -9.241 -8.053 0.198 1.00 85.25 98 TYR A O 1
ATOM 814 N N . SER A 1 99 ? -7.616 -8.676 -1.226 1.00 83.50 99 SER A N 1
ATOM 815 C CA . SER A 1 99 ? -7.963 -7.698 -2.248 1.00 83.50 99 SER A CA 1
ATOM 816 C C . SER A 1 99 ? -9.344 -7.975 -2.866 1.00 83.50 99 SER A C 1
ATOM 818 O O . SER A 1 99 ? -9.798 -9.127 -2.906 1.00 83.50 99 SER A O 1
ATOM 820 N N . PRO A 1 100 ? -10.060 -6.930 -3.320 1.00 82.62 100 PRO A N 1
ATOM 821 C CA . PRO A 1 100 ? -11.266 -7.102 -4.118 1.00 82.62 100 PRO A CA 1
ATOM 822 C C . PRO A 1 100 ? -10.988 -7.872 -5.421 1.00 82.62 100 PRO A C 1
ATOM 824 O O . PRO A 1 100 ? -9.861 -7.853 -5.915 1.00 82.62 100 PRO A O 1
ATOM 827 N N . PRO A 1 101 ? -12.003 -8.530 -6.011 1.00 75.44 101 PRO A N 1
ATOM 828 C CA . PRO A 1 101 ? -11.841 -9.219 -7.287 1.00 75.44 101 PRO A CA 1
ATOM 829 C C . PRO A 1 101 ? -11.390 -8.273 -8.406 1.00 75.44 101 PRO A C 1
ATOM 831 O O . PRO A 1 101 ? -11.952 -7.187 -8.568 1.00 75.44 101 PRO A O 1
ATOM 834 N N . THR A 1 102 ? -10.430 -8.716 -9.215 1.00 72.31 102 THR A N 1
ATOM 835 C CA . THR A 1 102 ? -9.827 -7.927 -10.303 1.00 72.31 102 THR A CA 1
ATOM 836 C C . THR A 1 102 ? -10.831 -7.471 -11.360 1.00 72.31 102 THR A C 1
ATOM 838 O O . THR A 1 102 ? -10.689 -6.358 -11.849 1.00 72.31 102 THR A O 1
ATOM 841 N N . PHE A 1 103 ? -11.900 -8.237 -11.621 1.00 72.31 103 PHE A N 1
ATOM 842 C CA . PHE A 1 103 ? -12.964 -7.849 -12.565 1.00 72.31 103 PHE A CA 1
ATOM 843 C C . PHE A 1 103 ? -13.643 -6.509 -12.230 1.00 72.31 103 PHE A C 1
ATOM 845 O O . PHE A 1 103 ? -14.269 -5.891 -13.080 1.00 72.31 103 PHE A O 1
ATOM 852 N N . THR A 1 104 ? -13.526 -6.022 -10.988 1.00 73.12 104 THR A N 1
ATOM 853 C CA . THR A 1 104 ? -14.041 -4.691 -10.616 1.00 73.12 104 THR A CA 1
ATOM 854 C C . THR A 1 104 ? -13.272 -3.532 -11.265 1.00 73.12 104 THR A C 1
ATOM 856 O O . THR A 1 104 ? -13.705 -2.388 -11.151 1.00 73.12 104 THR A O 1
ATOM 859 N N . LEU A 1 105 ? -12.154 -3.817 -11.944 1.00 73.62 105 LEU A N 1
ATOM 860 C CA . LEU A 1 105 ? -11.390 -2.859 -12.742 1.00 73.62 105 LEU A CA 1
ATOM 861 C C . LEU A 1 105 ? -11.849 -2.780 -14.199 1.00 73.62 105 LEU A C 1
ATOM 863 O O . LEU A 1 105 ? -11.623 -1.740 -14.807 1.00 73.62 105 LEU A O 1
ATOM 867 N N . ASP A 1 106 ? -12.510 -3.810 -14.741 1.00 74.12 106 ASP A N 1
ATOM 868 C CA . ASP A 1 106 ? -12.877 -3.865 -16.168 1.00 74.12 106 ASP A CA 1
ATOM 869 C C . ASP A 1 106 ? -13.802 -2.699 -16.582 1.00 74.12 106 ASP A C 1
ATOM 871 O O . ASP A 1 106 ? -13.698 -2.192 -17.696 1.00 74.12 106 ASP A O 1
ATOM 875 N N . ASP A 1 107 ? -14.655 -2.228 -15.663 1.00 70.00 107 ASP A N 1
ATOM 876 C CA . ASP A 1 107 ? -15.602 -1.123 -15.890 1.00 70.00 107 ASP A CA 1
ATOM 877 C C . ASP A 1 107 ? -15.040 0.282 -15.565 1.00 70.00 107 ASP A C 1
ATOM 879 O O . ASP A 1 107 ? -15.619 1.286 -15.982 1.00 70.00 107 ASP A O 1
ATOM 883 N N . ILE A 1 108 ? -13.973 0.387 -14.755 1.00 75.25 108 ILE A N 1
ATOM 884 C CA . ILE A 1 108 ? -13.555 1.655 -14.105 1.00 75.25 108 ILE A CA 1
ATOM 885 C C . ILE A 1 108 ? -12.102 2.047 -14.425 1.00 75.25 108 ILE A C 1
ATOM 887 O O . ILE A 1 108 ? -11.806 3.241 -14.529 1.00 75.25 108 ILE A O 1
ATOM 891 N N . GLY A 1 109 ? -11.204 1.066 -14.561 1.00 80.25 109 GLY A N 1
ATOM 892 C CA . GLY A 1 109 ? -9.756 1.262 -14.678 1.00 80.25 109 GLY A CA 1
ATOM 893 C C . GLY A 1 109 ? -9.104 1.915 -13.450 1.00 80.25 109 GLY A C 1
ATOM 894 O O . GLY A 1 109 ? -9.765 2.289 -12.473 1.00 80.25 109 GLY A O 1
ATOM 895 N N . PHE A 1 110 ? -7.783 2.092 -13.492 1.00 82.00 110 PHE A N 1
ATOM 896 C CA . PHE A 1 110 ? -7.075 2.941 -12.528 1.00 82.00 110 PHE A CA 1
ATOM 897 C C . PHE A 1 110 ? -6.916 4.386 -13.026 1.00 82.00 110 PHE A C 1
ATOM 899 O O . PHE A 1 110 ? -6.913 4.659 -14.224 1.00 82.00 110 PHE A O 1
ATOM 906 N N . PRO A 1 111 ? -6.771 5.373 -12.118 1.00 80.75 111 PRO A N 1
ATOM 907 C CA . PRO A 1 111 ? -6.333 6.703 -12.526 1.00 80.75 111 PRO A CA 1
ATOM 908 C C . PRO A 1 111 ? -4.917 6.671 -13.105 1.00 80.75 111 PRO A C 1
ATOM 910 O O . PRO A 1 111 ? -4.043 5.999 -12.558 1.00 80.75 111 PRO A O 1
ATOM 913 N N . GLU A 1 112 ? -4.669 7.513 -14.111 1.00 76.94 112 GLU A N 1
ATOM 914 C CA . GLU A 1 112 ? -3.322 7.794 -14.613 1.00 76.94 112 GLU A CA 1
ATOM 915 C C . GLU A 1 112 ? -2.356 8.124 -13.464 1.00 76.94 112 GLU A C 1
ATOM 917 O O . GLU A 1 112 ? -2.506 9.113 -12.735 1.00 76.94 112 GLU A O 1
ATOM 922 N N . CYS A 1 113 ? -1.340 7.279 -13.299 1.00 80.81 113 CYS A N 1
ATOM 923 C CA . CYS A 1 113 ? -0.351 7.408 -12.243 1.00 80.81 113 CYS A CA 1
ATOM 924 C C . CYS A 1 113 ? 0.950 7.999 -12.794 1.00 80.81 113 CYS A C 1
ATOM 926 O O . CYS A 1 113 ? 1.932 7.288 -12.996 1.00 80.81 113 CYS A O 1
ATOM 928 N N . ASN A 1 114 ? 0.981 9.319 -12.989 1.00 76.81 114 ASN A N 1
ATOM 929 C CA . ASN A 1 114 ? 2.221 10.011 -13.342 1.00 76.81 114 ASN A CA 1
ATOM 930 C C . ASN A 1 114 ? 3.252 9.884 -12.197 1.00 76.81 114 ASN A C 1
ATOM 932 O O . ASN A 1 114 ? 3.033 10.363 -11.076 1.00 76.81 114 ASN A O 1
ATOM 936 N N . TRP A 1 115 ? 4.371 9.223 -12.494 1.00 79.69 115 TRP A N 1
ATOM 937 C CA . TRP A 1 115 ? 5.520 9.038 -11.615 1.00 79.69 115 TRP A CA 1
ATOM 938 C C . TRP A 1 115 ? 6.821 9.361 -12.372 1.00 79.69 115 TRP A C 1
ATOM 940 O O . TRP A 1 115 ? 6.831 9.524 -13.587 1.00 79.69 115 TRP A O 1
ATOM 950 N N . LYS A 1 116 ? 7.935 9.535 -11.652 1.00 76.69 116 LYS A N 1
ATOM 951 C CA . LYS A 1 116 ? 9.183 10.041 -12.242 1.00 76.69 116 LYS A CA 1
ATOM 952 C C . LYS A 1 116 ? 9.926 8.973 -13.052 1.00 76.69 116 LYS A C 1
ATOM 954 O O . LYS A 1 116 ? 10.473 8.032 -12.472 1.00 76.69 116 LYS A O 1
ATOM 959 N N . GLY A 1 117 ? 10.067 9.235 -14.349 1.00 81.62 117 GLY A N 1
ATOM 960 C CA . GLY A 1 117 ? 10.829 8.426 -15.302 1.00 81.62 117 GLY A CA 1
ATOM 961 C C . GLY A 1 117 ? 9.921 7.673 -16.268 1.00 81.62 117 GLY A C 1
ATOM 962 O O . GLY A 1 117 ? 8.701 7.732 -16.150 1.00 81.62 117 GLY A O 1
ATOM 963 N N . GLU A 1 118 ? 10.525 6.975 -17.223 1.00 82.69 118 GLU A N 1
ATOM 964 C CA . GLU A 1 118 ? 9.787 6.084 -18.119 1.00 82.69 118 GLU A CA 1
ATOM 965 C C . GLU A 1 118 ? 9.234 4.871 -17.344 1.00 82.69 118 GLU A C 1
ATOM 967 O O . GLU A 1 118 ? 9.846 4.457 -16.342 1.00 82.69 118 GLU A O 1
ATOM 972 N N . PRO A 1 119 ? 8.086 4.306 -17.771 1.00 85.69 119 PRO A N 1
ATOM 973 C CA . PRO A 1 119 ? 7.546 3.084 -17.190 1.00 85.69 119 PRO A CA 1
ATOM 974 C C . PRO A 1 119 ? 8.572 1.950 -17.232 1.00 85.69 119 PRO A C 1
ATOM 976 O O . PRO A 1 119 ? 9.352 1.824 -18.173 1.00 85.69 119 PRO A O 1
ATOM 979 N N . PHE A 1 120 ? 8.582 1.128 -16.190 1.00 87.31 120 PHE A N 1
ATOM 980 C CA . PHE A 1 120 ? 9.382 -0.088 -16.154 1.00 87.31 120 PHE A CA 1
ATOM 981 C C . PHE A 1 120 ? 8.688 -1.187 -16.963 1.00 87.31 120 PHE A C 1
ATOM 983 O O . PHE A 1 120 ? 7.486 -1.387 -16.798 1.00 87.31 120 PHE A O 1
ATOM 990 N N . ASP A 1 121 ? 9.426 -1.877 -17.830 1.00 86.75 121 ASP A N 1
ATOM 99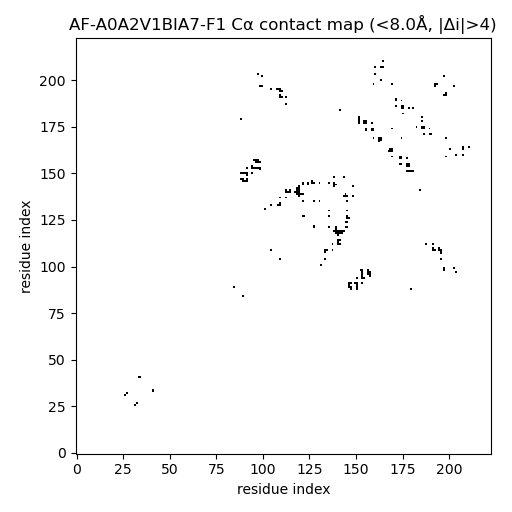1 C CA . ASP A 1 121 ? 8.884 -3.013 -18.574 1.00 86.75 121 ASP A CA 1
ATOM 992 C C . ASP A 1 121 ? 8.687 -4.211 -17.632 1.00 86.75 121 ASP A C 1
ATOM 994 O O . ASP A 1 121 ? 9.567 -4.544 -16.840 1.00 86.75 121 ASP A O 1
ATOM 998 N N . LEU A 1 122 ? 7.507 -4.821 -17.706 1.00 86.31 122 LEU A N 1
ATOM 999 C CA . LEU A 1 122 ? 7.082 -5.979 -16.913 1.00 86.31 122 LEU A CA 1
ATOM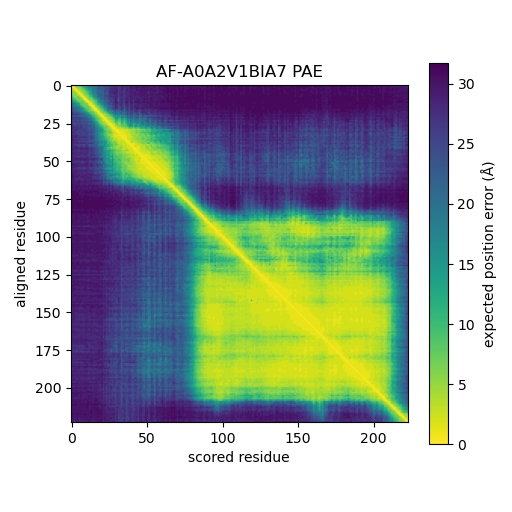 1000 C C . LEU A 1 122 ? 6.683 -7.166 -17.806 1.00 86.31 122 LEU A C 1
ATOM 1002 O O . LEU A 1 122 ? 6.127 -8.146 -17.316 1.00 86.31 122 LEU A O 1
ATOM 1006 N N . SER A 1 123 ? 6.945 -7.092 -19.116 1.00 83.88 123 SER A N 1
ATOM 1007 C CA . SER A 1 123 ? 6.604 -8.147 -20.079 1.00 83.88 123 SER A CA 1
ATOM 1008 C C . SER A 1 123 ? 7.353 -9.465 -19.842 1.00 83.88 123 SER A C 1
ATOM 1010 O O . SER A 1 123 ? 6.822 -10.528 -20.159 1.00 83.88 123 SER A O 1
ATOM 1012 N N . GLU A 1 124 ? 8.545 -9.407 -19.241 1.00 85.81 124 GLU A N 1
ATOM 1013 C CA . GLU A 1 124 ? 9.365 -10.573 -18.875 1.00 85.81 124 GLU A CA 1
ATOM 1014 C C . GLU A 1 124 ? 9.150 -11.053 -17.420 1.00 85.81 124 GLU A C 1
ATOM 1016 O O . GLU A 1 124 ? 9.770 -12.031 -17.000 1.00 85.81 124 GLU A O 1
ATOM 1021 N N . ASP A 1 125 ? 8.290 -10.396 -16.627 1.00 84.38 125 ASP A N 1
ATOM 1022 C CA . ASP A 1 125 ? 8.085 -10.738 -15.210 1.00 84.38 125 ASP A CA 1
ATOM 1023 C C . ASP A 1 125 ? 7.273 -12.050 -15.065 1.00 84.38 125 ASP A C 1
ATOM 1025 O O . ASP A 1 125 ? 6.168 -12.152 -15.617 1.00 84.38 125 ASP A O 1
ATOM 1029 N N . PRO A 1 126 ? 7.766 -13.061 -14.316 1.00 86.94 126 PRO A N 1
ATOM 1030 C CA . PRO A 1 126 ? 7.081 -14.344 -14.161 1.00 86.94 126 PRO A CA 1
ATOM 1031 C C . PRO A 1 126 ? 5.714 -14.231 -13.472 1.00 86.94 126 PRO A C 1
ATOM 1033 O O . PRO A 1 126 ? 4.823 -15.023 -13.778 1.00 86.94 126 PRO A O 1
ATOM 1036 N N . ASP A 1 127 ? 5.515 -13.255 -12.582 1.00 85.44 127 ASP A N 1
ATOM 1037 C CA . ASP A 1 127 ? 4.278 -13.067 -11.812 1.00 85.44 127 ASP A CA 1
ATOM 1038 C C . ASP A 1 127 ? 3.275 -12.129 -12.507 1.00 85.44 127 ASP A C 1
ATOM 1040 O O . ASP A 1 127 ? 2.169 -11.925 -12.001 1.00 85.44 127 ASP A O 1
ATOM 1044 N N . SER A 1 128 ? 3.612 -11.591 -13.686 1.00 84.44 128 SER A N 1
ATOM 1045 C CA . SER A 1 128 ? 2.744 -10.714 -14.494 1.00 84.44 128 SER A CA 1
ATOM 1046 C C . SER A 1 128 ? 1.331 -11.278 -14.698 1.00 84.44 128 SER A C 1
ATOM 1048 O O . SER A 1 128 ? 0.343 -10.558 -14.563 1.00 84.44 128 SER A O 1
ATOM 1050 N N . HIS A 1 129 ? 1.220 -12.590 -14.922 1.00 85.50 129 HIS A N 1
ATOM 1051 C CA . HIS A 1 129 ? -0.040 -13.315 -15.114 1.00 85.50 129 HIS A CA 1
ATOM 1052 C C . HIS A 1 129 ? -0.979 -13.334 -13.887 1.00 85.50 129 HIS A C 1
ATOM 1054 O O . HIS A 1 129 ? -2.145 -13.709 -14.017 1.00 85.50 129 HIS A O 1
ATOM 1060 N N . LEU A 1 130 ? -0.493 -12.955 -12.698 1.00 84.56 130 LEU A N 1
ATOM 1061 C CA . LEU A 1 130 ? -1.286 -12.850 -11.465 1.00 84.56 130 LEU A CA 1
ATOM 1062 C C . LEU A 1 130 ? -1.935 -11.466 -11.285 1.00 84.56 130 LEU A C 1
ATOM 1064 O O . LEU A 1 130 ? -2.762 -11.288 -10.385 1.00 84.56 130 LEU A O 1
ATOM 1068 N N . LEU A 1 131 ? -1.549 -10.481 -12.101 1.00 85.50 131 LEU A N 1
ATOM 1069 C CA . LEU A 1 131 ? -2.045 -9.108 -12.054 1.00 85.50 131 LEU A CA 1
ATOM 1070 C C . LEU A 1 131 ? -3.087 -8.872 -13.154 1.00 85.50 131 LEU A C 1
ATOM 1072 O O . LEU A 1 131 ? -3.039 -9.453 -14.236 1.00 85.50 131 LEU A O 1
ATOM 1076 N N . HIS A 1 132 ? -4.024 -7.962 -12.894 1.00 88.25 132 HIS A N 1
ATOM 1077 C CA . HIS A 1 132 ? -4.868 -7.407 -13.956 1.00 88.25 132 HIS A CA 1
ATOM 1078 C C . HIS A 1 132 ? -4.039 -6.484 -14.877 1.00 88.25 132 HIS A C 1
ATOM 1080 O O . HIS A 1 132 ? -3.120 -5.837 -14.370 1.00 88.25 132 HIS A O 1
ATOM 1086 N N . PRO A 1 133 ? -4.340 -6.346 -16.185 1.00 87.69 133 PRO A N 1
ATOM 1087 C CA . PRO A 1 133 ? -3.612 -5.431 -17.074 1.00 87.69 133 PRO A CA 1
ATOM 1088 C C . PRO A 1 133 ? -3.474 -3.997 -16.535 1.00 87.69 133 PRO A C 1
ATOM 1090 O O . PRO A 1 133 ? -2.393 -3.412 -16.607 1.00 87.69 133 PRO A O 1
ATOM 1093 N N . GLU A 1 134 ? -4.519 -3.463 -15.895 1.00 88.75 134 GLU A N 1
ATOM 1094 C CA . GLU A 1 134 ? -4.491 -2.150 -15.232 1.00 88.75 134 GLU A CA 1
ATOM 1095 C C . GLU A 1 134 ? -3.497 -2.104 -14.052 1.00 88.75 134 GLU A C 1
ATOM 1097 O O . GLU A 1 134 ? -2.838 -1.091 -13.808 1.00 88.75 134 GLU A O 1
ATOM 1102 N N . GLU A 1 135 ? -3.343 -3.214 -13.320 1.00 90.25 135 GLU A N 1
ATOM 1103 C CA . GLU A 1 135 ? -2.362 -3.344 -12.236 1.00 90.25 135 GLU A CA 1
ATOM 1104 C C . GLU A 1 135 ? -0.927 -3.422 -12.767 1.00 90.25 135 GLU A C 1
ATOM 1106 O O . GLU A 1 135 ? -0.031 -2.836 -12.157 1.00 90.25 135 GLU A O 1
ATOM 1111 N N . ILE A 1 136 ? -0.708 -4.078 -13.913 1.00 90.50 136 ILE A N 1
ATOM 1112 C CA . ILE A 1 136 ? 0.598 -4.118 -14.590 1.00 90.50 136 ILE A CA 1
ATOM 1113 C C . ILE A 1 136 ? 1.001 -2.699 -15.014 1.00 90.50 136 ILE A C 1
ATOM 1115 O O . ILE A 1 136 ? 2.106 -2.259 -14.701 1.00 90.50 136 ILE A O 1
ATOM 1119 N N . VAL A 1 137 ? 0.093 -1.934 -15.634 1.00 91.12 137 VAL A N 1
ATOM 1120 C CA . VAL A 1 137 ? 0.343 -0.529 -16.009 1.00 91.12 137 VAL A CA 1
ATOM 1121 C C . VAL A 1 137 ? 0.648 0.337 -14.778 1.00 91.12 137 VAL A C 1
ATOM 1123 O O . VAL A 1 137 ? 1.556 1.173 -14.810 1.00 91.12 137 VAL A O 1
ATOM 1126 N N . LEU A 1 138 ? -0.058 0.139 -13.661 1.00 92.25 138 LEU A N 1
ATOM 1127 C CA . LEU A 1 138 ? 0.209 0.859 -12.411 1.00 92.25 138 LEU A CA 1
ATOM 1128 C C . LEU A 1 138 ? 1.581 0.499 -11.804 1.00 92.25 138 LEU A C 1
ATOM 1130 O O . LEU A 1 138 ? 2.311 1.395 -11.367 1.00 92.25 138 LEU A O 1
ATOM 1134 N N . ALA A 1 139 ? 1.954 -0.784 -11.799 1.00 92.56 139 ALA A N 1
ATOM 1135 C CA . ALA A 1 139 ? 3.246 -1.267 -11.308 1.00 92.56 139 ALA A CA 1
ATOM 1136 C C . ALA A 1 139 ? 4.417 -0.770 -12.179 1.00 92.56 139 ALA A C 1
ATOM 1138 O O . ALA A 1 139 ? 5.396 -0.237 -11.643 1.00 92.56 139 ALA A O 1
ATOM 1139 N N . ALA A 1 140 ? 4.265 -0.830 -13.507 1.00 91.69 140 ALA A N 1
ATOM 1140 C CA . ALA A 1 140 ? 5.204 -0.310 -14.498 1.00 91.69 140 ALA A CA 1
ATOM 1141 C C . ALA A 1 140 ? 5.476 1.187 -14.285 1.00 91.69 140 ALA A C 1
ATOM 1143 O O . ALA A 1 140 ? 6.627 1.599 -14.119 1.00 91.69 140 ALA A O 1
ATOM 1144 N N . ASN A 1 141 ? 4.420 2.004 -14.191 1.00 91.69 141 ASN A N 1
ATOM 1145 C CA . ASN A 1 141 ? 4.529 3.442 -13.923 1.00 91.69 141 ASN A CA 1
ATOM 1146 C C . ASN A 1 141 ? 5.237 3.735 -12.590 1.00 91.69 141 ASN A C 1
ATOM 1148 O O . ASN A 1 141 ? 6.110 4.600 -12.510 1.00 91.69 141 ASN A O 1
ATOM 1152 N N . LEU A 1 142 ? 4.912 2.990 -11.529 1.00 91.94 142 LEU A N 1
ATOM 1153 C CA . LEU A 1 142 ? 5.573 3.136 -10.230 1.00 91.94 142 LEU A CA 1
ATOM 1154 C C . LEU A 1 142 ? 6.974 2.507 -10.174 1.00 91.94 142 LEU A C 1
ATOM 1156 O O . LEU A 1 142 ? 7.650 2.649 -9.148 1.00 91.94 142 LEU A O 1
ATOM 1160 N N . ARG A 1 143 ? 7.431 1.860 -11.253 1.00 91.31 143 ARG A N 1
ATOM 1161 C CA . ARG A 1 143 ? 8.721 1.172 -11.385 1.00 91.31 143 ARG A CA 1
ATOM 1162 C C . ARG A 1 143 ? 8.942 0.188 -10.231 1.00 91.31 143 ARG A C 1
ATOM 1164 O O . ARG A 1 143 ? 9.754 0.452 -9.336 1.00 91.31 143 ARG A O 1
ATOM 1171 N N . MET A 1 144 ? 8.123 -0.862 -10.187 1.00 90.44 144 MET A N 1
ATOM 1172 C CA . MET A 1 144 ? 8.237 -1.991 -9.258 1.00 90.44 144 MET A CA 1
ATOM 1173 C C . MET A 1 144 ? 7.813 -3.300 -9.932 1.00 90.44 144 MET A C 1
ATOM 1175 O O . MET A 1 144 ? 6.855 -3.302 -10.700 1.00 90.44 144 MET A O 1
ATOM 1179 N N . ASP A 1 145 ? 8.493 -4.385 -9.578 1.00 91.50 145 ASP A N 1
ATOM 1180 C CA . ASP A 1 145 ? 8.238 -5.743 -10.075 1.00 91.50 145 ASP A CA 1
ATOM 1181 C C . ASP A 1 145 ? 6.890 -6.288 -9.565 1.00 91.50 145 ASP A C 1
ATOM 1183 O O . ASP A 1 145 ? 6.393 -5.864 -8.508 1.00 91.50 145 ASP A O 1
ATOM 1187 N N . CYS A 1 146 ? 6.306 -7.265 -10.263 1.00 90.25 146 CYS A N 1
ATOM 1188 C CA . CYS A 1 146 ? 4.984 -7.809 -9.944 1.00 90.25 146 CYS A CA 1
ATOM 1189 C C . CYS A 1 146 ? 4.931 -8.435 -8.540 1.00 90.25 146 CYS A C 1
ATOM 1191 O O . CYS A 1 146 ? 4.003 -8.147 -7.778 1.00 90.25 146 CYS A O 1
ATOM 1193 N N . ALA A 1 147 ? 5.961 -9.184 -8.131 1.00 90.75 147 ALA A N 1
ATOM 1194 C CA . ALA A 1 147 ? 6.075 -9.740 -6.777 1.00 90.75 147 ALA A CA 1
ATOM 1195 C C . ALA A 1 147 ? 6.080 -8.652 -5.678 1.00 90.75 147 ALA A C 1
ATOM 1197 O O . ALA A 1 147 ? 5.408 -8.776 -4.643 1.00 90.75 147 ALA A O 1
ATOM 1198 N N . THR A 1 148 ? 6.785 -7.540 -5.920 1.00 92.50 148 THR A N 1
ATOM 1199 C CA . THR A 1 148 ? 6.824 -6.382 -5.009 1.00 92.50 148 THR A CA 1
ATOM 1200 C C . THR A 1 148 ? 5.457 -5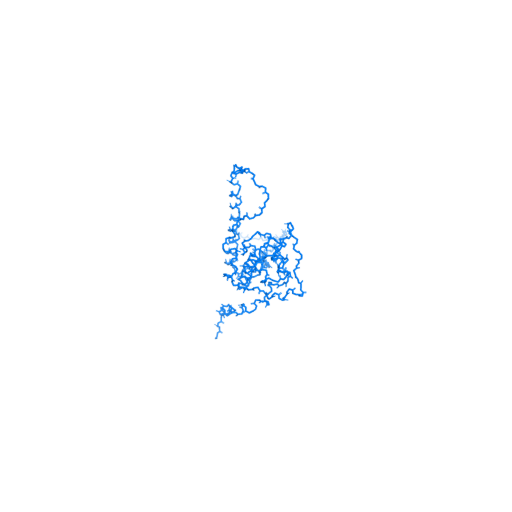.697 -4.947 1.00 92.50 148 THR A C 1
ATOM 1202 O O . THR A 1 148 ? 4.981 -5.349 -3.857 1.00 92.50 148 THR A O 1
ATOM 1205 N N . TYR A 1 149 ? 4.790 -5.527 -6.092 1.00 93.75 149 TYR A N 1
ATOM 1206 C CA . TYR A 1 149 ? 3.439 -4.973 -6.163 1.00 93.75 149 TYR A CA 1
ATOM 1207 C C . TYR A 1 149 ? 2.435 -5.832 -5.376 1.00 93.75 149 TYR A C 1
ATOM 1209 O O . TYR A 1 149 ? 1.765 -5.314 -4.478 1.00 93.75 149 TYR A O 1
ATOM 1217 N N . LEU A 1 150 ? 2.386 -7.148 -5.626 1.00 91.88 150 LEU A N 1
ATOM 1218 C CA . LEU A 1 150 ? 1.492 -8.093 -4.941 1.00 91.88 150 LEU A CA 1
ATOM 1219 C C . LEU A 1 150 ? 1.706 -8.095 -3.424 1.00 91.88 150 LEU A C 1
ATOM 1221 O O . LEU A 1 150 ? 0.740 -8.011 -2.659 1.00 91.88 150 LEU A O 1
ATOM 1225 N N . THR A 1 151 ? 2.963 -8.115 -2.975 1.00 93.00 151 THR A N 1
ATOM 1226 C CA . THR A 1 151 ? 3.302 -8.083 -1.545 1.00 93.00 151 THR A CA 1
ATOM 1227 C C . THR A 1 151 ? 2.752 -6.820 -0.873 1.00 93.00 151 THR A C 1
ATOM 1229 O O . THR A 1 151 ? 2.145 -6.886 0.201 1.00 93.00 151 THR A O 1
ATOM 1232 N N . ASN A 1 152 ? 2.902 -5.651 -1.505 1.00 94.56 152 ASN A N 1
ATOM 1233 C CA . ASN A 1 152 ? 2.412 -4.393 -0.939 1.00 94.56 152 ASN A CA 1
ATOM 1234 C C . ASN A 1 152 ? 0.885 -4.235 -1.072 1.00 94.56 152 ASN A C 1
ATOM 1236 O O . ASN A 1 152 ? 0.254 -3.766 -0.122 1.00 94.56 152 ASN A O 1
ATOM 1240 N N . LYS A 1 153 ? 0.270 -4.715 -2.163 1.00 93.75 153 LYS A N 1
ATOM 1241 C CA . LYS A 1 153 ? -1.192 -4.835 -2.324 1.00 93.75 153 LYS A CA 1
ATOM 1242 C C . LYS A 1 153 ? -1.796 -5.631 -1.161 1.00 93.75 153 LYS A C 1
ATOM 1244 O O . LYS A 1 153 ? -2.674 -5.122 -0.460 1.00 93.75 153 LYS A O 1
ATOM 1249 N N . ARG A 1 154 ? -1.273 -6.830 -0.874 1.00 94.19 154 ARG A N 1
ATOM 1250 C CA . ARG A 1 154 ? -1.737 -7.671 0.248 1.00 94.19 154 ARG A CA 1
ATOM 1251 C C . ARG A 1 154 ? -1.563 -6.974 1.601 1.00 94.19 154 ARG A C 1
ATOM 1253 O O . ARG A 1 154 ? -2.520 -6.916 2.371 1.00 94.19 154 ARG A O 1
ATOM 1260 N N . ARG A 1 155 ? -0.404 -6.351 1.869 1.00 94.50 155 ARG A N 1
ATOM 1261 C CA . ARG A 1 155 ? -0.162 -5.559 3.100 1.00 94.50 155 ARG A CA 1
ATOM 1262 C C . ARG A 1 155 ? -1.176 -4.434 3.304 1.00 94.50 155 ARG A C 1
ATOM 1264 O O . ARG A 1 155 ? -1.694 -4.278 4.411 1.00 94.50 155 ARG A O 1
ATOM 1271 N N . ILE A 1 156 ? -1.486 -3.675 2.250 1.00 94.75 156 ILE A N 1
ATOM 1272 C CA . ILE A 1 156 ? -2.485 -2.598 2.287 1.00 94.75 156 ILE A CA 1
ATOM 1273 C C . ILE A 1 156 ? -3.855 -3.149 2.705 1.00 94.75 156 ILE A C 1
ATOM 1275 O O . ILE A 1 156 ? -4.480 -2.591 3.608 1.00 94.75 156 ILE A O 1
ATOM 1279 N N . PHE A 1 157 ? -4.312 -4.253 2.105 1.00 94.06 157 PHE A N 1
ATOM 1280 C CA . PHE A 1 157 ? -5.630 -4.822 2.406 1.00 94.06 157 PHE A CA 1
ATOM 1281 C C . PHE A 1 157 ? -5.716 -5.511 3.773 1.00 94.06 157 PHE A C 1
ATOM 1283 O O . PHE A 1 157 ? -6.739 -5.375 4.447 1.00 94.06 157 PHE A O 1
ATOM 1290 N N . ILE A 1 158 ? -4.639 -6.152 4.241 1.00 92.75 158 ILE A N 1
ATOM 1291 C CA . ILE A 1 158 ? -4.533 -6.657 5.621 1.00 92.75 158 ILE A CA 1
ATOM 1292 C C . ILE A 1 158 ? -4.726 -5.499 6.615 1.00 92.75 158 ILE A C 1
ATOM 1294 O O . ILE A 1 158 ? -5.643 -5.536 7.439 1.00 92.75 158 ILE A O 1
ATOM 1298 N N . ALA A 1 159 ? -3.945 -4.421 6.479 1.00 93.25 159 ALA A N 1
ATOM 1299 C CA . ALA A 1 159 ? -4.045 -3.248 7.348 1.00 93.25 159 ALA A CA 1
ATOM 1300 C C . ALA A 1 159 ? -5.404 -2.525 7.229 1.00 93.25 159 ALA A C 1
ATOM 1302 O O . ALA A 1 159 ? -5.910 -1.971 8.210 1.00 93.25 159 ALA A O 1
ATOM 1303 N N . CYS A 1 160 ? -6.021 -2.542 6.044 1.00 92.75 160 CYS A N 1
ATOM 1304 C CA . CYS A 1 160 ? -7.367 -2.018 5.814 1.00 92.75 160 CYS A CA 1
ATOM 1305 C C . CYS A 1 160 ? -8.406 -2.761 6.661 1.00 92.75 160 CYS A C 1
ATOM 1307 O O . CYS A 1 160 ? -9.133 -2.144 7.445 1.00 92.75 160 CYS A O 1
ATOM 1309 N N . ILE A 1 161 ? -8.402 -4.092 6.590 1.00 90.44 161 ILE A N 1
ATOM 1310 C CA . ILE A 1 161 ? -9.281 -4.953 7.381 1.00 90.44 161 ILE A CA 1
ATOM 1311 C C . ILE A 1 161 ? -9.028 -4.792 8.881 1.00 90.44 161 ILE A C 1
ATOM 1313 O O . ILE A 1 161 ? -9.985 -4.727 9.649 1.00 90.44 161 ILE A O 1
ATOM 1317 N N . GLU A 1 162 ? -7.775 -4.693 9.327 1.00 90.00 162 GLU A N 1
ATOM 1318 C CA . GLU A 1 162 ? -7.455 -4.448 10.739 1.00 90.00 162 GLU A CA 1
ATOM 1319 C C . GLU A 1 162 ? -8.037 -3.124 11.249 1.00 90.00 162 GLU A C 1
ATOM 1321 O O . GLU A 1 162 ? -8.620 -3.081 12.335 1.00 90.00 162 GLU A O 1
ATOM 1326 N N . ARG A 1 163 ? -7.957 -2.045 10.457 1.00 91.25 163 ARG A N 1
ATOM 1327 C CA . ARG A 1 163 ? -8.598 -0.766 10.806 1.00 91.25 163 ARG A CA 1
ATOM 1328 C C . ARG A 1 163 ? -10.125 -0.872 10.821 1.00 91.25 163 ARG A C 1
ATOM 1330 O O . ARG A 1 163 ? -10.738 -0.400 11.782 1.00 91.25 163 ARG A O 1
ATOM 1337 N N . MET A 1 164 ? -10.725 -1.559 9.848 1.00 87.75 164 MET A N 1
ATOM 1338 C CA . MET A 1 164 ? -12.175 -1.796 9.802 1.00 87.75 164 MET A CA 1
ATOM 1339 C C . MET A 1 164 ? -12.681 -2.653 10.969 1.00 87.75 164 MET A C 1
ATOM 1341 O O . MET A 1 164 ? -13.728 -2.340 11.531 1.00 87.75 164 MET A O 1
ATOM 1345 N N . LYS A 1 165 ? -11.933 -3.679 11.404 1.00 85.50 165 LYS A N 1
ATOM 1346 C CA . LYS A 1 165 ? -12.254 -4.484 12.602 1.00 85.50 165 LYS A CA 1
ATOM 1347 C C . LYS A 1 165 ? -12.317 -3.635 13.878 1.00 85.50 165 LYS A C 1
ATOM 1349 O O . LYS A 1 165 ? -13.097 -3.941 14.772 1.00 85.50 165 LYS A O 1
ATOM 1354 N N . VAL A 1 166 ? -11.526 -2.561 13.951 1.00 86.62 166 VAL A N 1
ATOM 1355 C CA . VAL A 1 166 ? -11.528 -1.582 15.058 1.00 86.62 166 VAL A CA 1
ATOM 1356 C C . VAL A 1 166 ? -12.586 -0.476 14.852 1.00 86.62 166 VAL A C 1
ATOM 1358 O O . VAL A 1 166 ? -12.727 0.407 15.696 1.00 86.62 166 VAL A O 1
ATOM 1361 N N . GLY A 1 167 ? -13.343 -0.499 13.749 1.00 84.44 167 GLY A N 1
ATOM 1362 C CA . GLY A 1 167 ? -14.338 0.527 13.419 1.00 84.44 167 GLY A CA 1
ATOM 1363 C C . GLY A 1 167 ? -13.721 1.885 13.068 1.00 84.44 167 GLY A C 1
ATOM 1364 O O . GLY A 1 167 ? -14.293 2.919 13.405 1.00 84.44 167 GLY A O 1
ATOM 1365 N N . LYS A 1 168 ? -12.528 1.899 12.454 1.00 87.88 168 LYS A N 1
ATOM 1366 C CA . LYS A 1 168 ? -11.814 3.117 12.036 1.00 87.88 168 LYS A CA 1
ATOM 1367 C C . LYS A 1 168 ? -11.600 3.151 10.524 1.00 87.88 168 LYS A C 1
ATOM 1369 O O . LYS A 1 168 ? -11.253 2.138 9.923 1.00 87.88 168 LYS A O 1
ATOM 1374 N N . ASP A 1 169 ? -11.686 4.347 9.948 1.00 87.69 169 ASP A N 1
ATOM 1375 C CA . ASP A 1 169 ? -11.474 4.567 8.515 1.00 87.69 169 ASP A CA 1
ATOM 1376 C C . ASP A 1 169 ? -10.025 4.310 8.080 1.00 87.69 169 ASP A C 1
ATOM 1378 O O . ASP A 1 169 ? -9.055 4.693 8.755 1.00 87.69 169 ASP A O 1
ATOM 1382 N N . PHE A 1 170 ? -9.865 3.725 6.893 1.00 92.44 170 PHE A N 1
ATOM 1383 C CA . PHE A 1 170 ? -8.560 3.420 6.323 1.00 92.44 170 PHE A CA 1
ATOM 1384 C C . PHE A 1 170 ? -7.956 4.610 5.561 1.00 92.44 170 PHE A C 1
ATOM 1386 O O . PHE A 1 170 ? -8.056 4.749 4.345 1.00 92.44 170 PHE A O 1
ATOM 1393 N N . LYS A 1 171 ? -7.289 5.490 6.310 1.00 93.31 171 LYS A N 1
ATOM 1394 C CA . LYS A 1 171 ? -6.570 6.658 5.771 1.00 93.31 171 LYS A CA 1
ATOM 1395 C C . LYS A 1 171 ? -5.255 6.281 5.077 1.00 93.31 171 LYS A C 1
ATOM 1397 O O . LYS A 1 171 ? -4.571 5.362 5.528 1.00 93.31 171 LYS A O 1
ATOM 1402 N N . LYS A 1 172 ? -4.840 7.105 4.107 1.00 93.31 172 LYS A N 1
ATOM 1403 C CA . LYS A 1 172 ? -3.547 7.081 3.391 1.00 93.31 172 LYS A CA 1
ATOM 1404 C C . LYS A 1 172 ? -2.320 6.788 4.268 1.00 93.31 172 LYS A C 1
ATOM 1406 O O . LYS A 1 172 ? -1.476 5.977 3.899 1.00 93.31 172 LYS A O 1
ATOM 1411 N N . THR A 1 173 ? -2.243 7.390 5.457 1.00 95.12 173 THR A N 1
ATOM 1412 C CA . THR A 1 173 ? -1.134 7.182 6.407 1.00 95.12 173 THR A CA 1
ATOM 1413 C C . THR A 1 173 ? -1.007 5.739 6.896 1.00 95.12 173 THR A C 1
ATOM 1415 O O . THR A 1 173 ? 0.099 5.293 7.178 1.00 95.12 173 THR A O 1
ATOM 1418 N N . ASN A 1 174 ? -2.105 4.978 6.950 1.00 93.69 174 ASN A N 1
ATOM 1419 C CA . ASN A 1 174 ? -2.064 3.558 7.303 1.00 93.69 174 ASN A CA 1
ATOM 1420 C C . ASN A 1 174 ? -1.453 2.719 6.174 1.00 93.69 174 ASN A C 1
ATOM 1422 O O . ASN A 1 174 ? -0.686 1.808 6.454 1.00 93.69 174 ASN A O 1
ATOM 1426 N N . SER A 1 175 ? -1.736 3.046 4.906 1.00 93.50 175 SER A N 1
ATOM 1427 C CA . SER A 1 175 ? -1.095 2.374 3.762 1.00 93.50 175 SER A CA 1
ATOM 1428 C C . SER A 1 175 ? 0.405 2.635 3.729 1.00 93.50 175 SER A C 1
ATOM 1430 O O . SER A 1 175 ? 1.184 1.699 3.597 1.00 93.50 175 SER A O 1
ATOM 1432 N N . GLN A 1 176 ? 0.814 3.889 3.940 1.00 94.94 176 GLN A N 1
ATOM 1433 C CA . GLN A 1 176 ? 2.228 4.271 4.043 1.00 94.94 176 GLN A CA 1
ATOM 1434 C C . GLN A 1 176 ? 2.968 3.523 5.167 1.00 94.94 176 GLN A C 1
ATOM 1436 O O . GLN A 1 176 ? 4.153 3.254 5.027 1.00 94.94 176 GLN A O 1
ATOM 1441 N N . GLN A 1 177 ? 2.287 3.199 6.272 1.00 93.81 177 GLN A N 1
ATOM 1442 C CA . GLN A 1 177 ? 2.851 2.428 7.389 1.00 93.81 177 GLN A CA 1
ATOM 1443 C C . GLN A 1 177 ? 2.837 0.910 7.153 1.00 93.81 177 GLN A C 1
ATOM 1445 O O . GLN A 1 177 ? 3.672 0.209 7.716 1.00 93.81 177 GLN A O 1
ATOM 1450 N N . ALA A 1 178 ? 1.891 0.402 6.358 1.00 92.50 178 ALA A N 1
ATOM 1451 C CA . ALA A 1 178 ? 1.761 -1.022 6.053 1.00 92.50 178 ALA A CA 1
ATOM 1452 C C . ALA A 1 178 ? 2.721 -1.489 4.947 1.00 92.50 178 ALA A C 1
ATOM 1454 O O . ALA A 1 178 ? 3.145 -2.642 4.951 1.00 92.50 178 ALA A O 1
ATOM 1455 N N . CYS A 1 179 ? 3.056 -0.618 3.991 1.00 91.44 179 CYS A N 1
ATOM 1456 C CA . CYS A 1 179 ? 3.953 -0.956 2.887 1.00 91.44 179 CYS A CA 1
ATOM 1457 C C . CYS A 1 179 ? 5.431 -0.906 3.302 1.00 91.44 179 CYS A C 1
ATOM 1459 O O . CYS A 1 179 ? 5.836 -0.027 4.060 1.00 91.44 179 CYS A O 1
ATOM 1461 N N . LYS A 1 180 ? 6.261 -1.775 2.710 1.00 89.12 180 LYS A N 1
ATOM 1462 C CA . LYS A 1 180 ? 7.733 -1.720 2.820 1.00 89.12 180 LYS A CA 1
ATOM 1463 C C . LYS A 1 180 ? 8.365 -1.079 1.568 1.00 89.12 180 LYS A C 1
ATOM 1465 O O . LYS A 1 180 ? 9.323 -1.599 1.017 1.00 89.12 180 LYS A O 1
ATOM 1470 N N . ILE A 1 181 ? 7.798 0.024 1.074 1.00 90.31 181 ILE A N 1
ATOM 1471 C CA . ILE A 1 181 ? 8.304 0.755 -0.108 1.00 90.31 181 ILE A CA 1
ATOM 1472 C C . ILE A 1 181 ? 8.373 2.259 0.170 1.00 90.31 181 ILE A C 1
ATOM 1474 O O . ILE A 1 181 ? 7.946 2.725 1.227 1.00 90.31 181 ILE A O 1
ATOM 1478 N N . ASP A 1 182 ? 8.877 3.032 -0.796 1.00 92.69 182 ASP A N 1
ATOM 1479 C CA . ASP A 1 182 ? 8.861 4.493 -0.720 1.00 92.69 182 ASP A CA 1
ATOM 1480 C C . ASP A 1 182 ? 7.455 5.047 -0.412 1.00 92.69 182 ASP A C 1
ATOM 1482 O O . ASP A 1 182 ? 6.445 4.656 -1.006 1.00 92.69 182 ASP A O 1
ATOM 1486 N N . VAL A 1 183 ? 7.407 6.013 0.506 1.00 91.06 183 VAL A N 1
ATOM 1487 C CA . VAL A 1 183 ? 6.170 6.586 1.055 1.00 91.06 183 VAL A CA 1
ATOM 1488 C C . VAL A 1 183 ? 5.313 7.252 -0.029 1.00 91.06 183 VAL A C 1
ATOM 1490 O O . VAL A 1 183 ? 4.084 7.273 0.082 1.00 91.06 183 VAL A O 1
ATOM 1493 N N . ASN A 1 184 ? 5.918 7.766 -1.103 1.00 91.19 184 ASN A N 1
ATOM 1494 C CA . ASN A 1 184 ? 5.199 8.376 -2.219 1.00 91.19 184 ASN A CA 1
ATOM 1495 C C . ASN A 1 184 ? 4.665 7.316 -3.196 1.00 91.19 184 ASN A C 1
ATOM 1497 O O . ASN A 1 184 ? 3.538 7.458 -3.668 1.00 91.19 184 ASN A O 1
ATOM 1501 N N . LYS A 1 185 ? 5.391 6.212 -3.429 1.00 92.00 185 LYS A N 1
ATOM 1502 C CA . LYS A 1 185 ? 4.844 5.058 -4.170 1.00 92.00 185 LYS A CA 1
ATOM 1503 C C . LYS A 1 185 ? 3.641 4.452 -3.434 1.00 92.00 185 LYS A C 1
ATOM 1505 O O . LYS A 1 185 ? 2.569 4.312 -4.018 1.00 92.00 185 LYS A O 1
ATOM 1510 N N . ALA A 1 186 ? 3.762 4.213 -2.124 1.00 94.38 186 ALA A N 1
ATOM 1511 C CA . ALA A 1 186 ? 2.651 3.745 -1.284 1.00 94.38 186 ALA A CA 1
ATOM 1512 C C . ALA A 1 186 ? 1.464 4.731 -1.265 1.00 94.38 186 ALA A C 1
ATOM 1514 O O . ALA A 1 186 ? 0.302 4.329 -1.208 1.00 94.38 186 ALA A O 1
ATOM 1515 N N . SER A 1 187 ? 1.749 6.035 -1.354 1.00 94.25 187 SER A N 1
ATOM 1516 C CA . SER A 1 187 ? 0.728 7.078 -1.494 1.00 94.25 187 SER A CA 1
ATOM 1517 C C . SER A 1 187 ? -0.070 6.956 -2.790 1.00 94.25 187 SER A C 1
ATOM 1519 O O . SER A 1 187 ? -1.282 7.153 -2.756 1.00 94.25 187 SER A O 1
ATOM 1521 N N . LYS A 1 188 ? 0.596 6.635 -3.906 1.00 93.88 188 LYS A N 1
ATOM 1522 C CA . LYS A 1 188 ? -0.036 6.480 -5.219 1.00 93.88 188 LYS A CA 1
ATOM 1523 C C . LYS A 1 188 ? -0.867 5.206 -5.326 1.00 93.88 188 LYS A C 1
ATOM 1525 O O . LYS A 1 188 ? -1.993 5.283 -5.805 1.00 93.88 188 LYS A O 1
ATOM 1530 N N . LEU A 1 189 ? -0.386 4.088 -4.774 1.00 94.62 189 LEU A N 1
ATOM 1531 C CA . LEU A 1 189 ? -1.185 2.862 -4.641 1.00 94.62 189 LEU A CA 1
ATOM 1532 C C . LEU A 1 189 ? -2.483 3.116 -3.856 1.00 94.62 189 LEU A C 1
ATOM 1534 O O . LEU A 1 189 ? -3.564 2.752 -4.311 1.00 94.62 189 LEU A O 1
ATOM 1538 N N . TRP A 1 190 ? -2.405 3.809 -2.711 1.00 95.06 190 TRP A N 1
ATOM 1539 C CA . TRP A 1 190 ? -3.609 4.157 -1.947 1.00 95.06 190 TRP A CA 1
ATOM 1540 C C . TRP A 1 190 ? -4.553 5.087 -2.721 1.00 95.06 190 TRP A C 1
ATOM 1542 O O . TRP A 1 190 ? -5.760 4.877 -2.683 1.00 95.06 190 TRP A O 1
ATOM 1552 N N . GLU A 1 191 ? -4.033 6.093 -3.434 1.00 94.50 191 GLU A N 1
ATOM 1553 C CA . GLU A 1 191 ? -4.850 6.986 -4.273 1.00 94.50 191 GLU A CA 1
ATOM 1554 C C . GLU A 1 191 ? -5.595 6.216 -5.376 1.00 94.50 191 GLU A C 1
ATOM 1556 O O . GLU A 1 191 ? -6.792 6.442 -5.563 1.00 94.50 191 GLU A O 1
ATOM 1561 N N . ALA A 1 192 ? -4.924 5.274 -6.047 1.00 93.12 192 ALA A N 1
ATOM 1562 C CA . ALA A 1 192 ? -5.518 4.423 -7.075 1.00 93.12 192 ALA A CA 1
ATOM 1563 C C . ALA A 1 192 ? -6.639 3.534 -6.506 1.00 93.12 192 ALA A C 1
ATOM 1565 O O . ALA A 1 192 ? -7.786 3.629 -6.945 1.00 93.12 192 ALA A O 1
ATOM 1566 N N . PHE A 1 193 ? -6.349 2.751 -5.462 1.00 93.50 193 PHE A N 1
ATOM 1567 C CA . PHE A 1 193 ? -7.329 1.860 -4.828 1.00 93.50 193 PHE A CA 1
ATOM 1568 C C . PHE A 1 193 ? -8.503 2.625 -4.193 1.00 93.50 193 PHE A C 1
ATOM 1570 O O . PHE A 1 193 ? -9.647 2.174 -4.248 1.00 93.50 193 PHE A O 1
ATOM 1577 N N . ASN A 1 194 ? -8.256 3.811 -3.626 1.00 91.75 194 ASN A N 1
ATOM 1578 C CA . ASN A 1 194 ? -9.314 4.648 -3.064 1.00 91.75 194 ASN A CA 1
ATOM 1579 C C . ASN A 1 194 ? -10.238 5.218 -4.151 1.00 91.75 194 ASN A C 1
ATOM 1581 O O . ASN A 1 194 ? -11.434 5.342 -3.905 1.00 91.75 194 ASN A O 1
ATOM 1585 N N . LYS A 1 195 ? -9.720 5.553 -5.344 1.00 89.44 195 LYS A N 1
ATOM 1586 C CA . LYS A 1 195 ? -10.542 6.069 -6.454 1.00 89.44 195 LYS A CA 1
ATOM 1587 C C . LYS A 1 195 ? -11.493 5.006 -7.023 1.00 89.44 195 LYS A C 1
ATOM 1589 O O . LYS A 1 195 ? -12.619 5.345 -7.364 1.00 89.44 195 LYS A O 1
ATOM 1594 N N . VAL A 1 196 ? -11.063 3.743 -7.070 1.00 88.94 196 VAL A N 1
ATOM 1595 C CA . VAL A 1 196 ? -11.884 2.595 -7.516 1.00 88.94 196 VAL A CA 1
ATOM 1596 C C . VAL A 1 196 ? -12.869 2.122 -6.425 1.00 88.94 196 VAL A C 1
ATOM 1598 O O . VAL A 1 196 ? -13.719 1.274 -6.664 1.00 88.94 196 VAL A O 1
ATOM 1601 N N . GLY A 1 197 ? -12.794 2.665 -5.203 1.00 88.62 197 GLY A N 1
ATOM 1602 C CA . GLY A 1 197 ? -13.672 2.258 -4.097 1.00 88.62 197 GLY A CA 1
ATOM 1603 C C . GLY A 1 197 ? -13.276 0.930 -3.440 1.00 88.62 197 GLY A C 1
ATOM 1604 O O . GLY A 1 197 ? -14.017 0.393 -2.620 1.00 88.62 197 GLY A O 1
ATOM 1605 N N . TRP A 1 198 ? -12.074 0.410 -3.711 1.00 89.94 198 TRP A N 1
ATOM 1606 C CA . TRP A 1 198 ? -11.591 -0.868 -3.166 1.00 89.94 198 TRP A CA 1
ATOM 1607 C C . TRP A 1 198 ? -11.475 -0.907 -1.632 1.00 89.94 198 TRP A C 1
ATOM 1609 O O . TRP A 1 198 ? -11.380 -1.987 -1.052 1.00 89.94 198 TRP A O 1
ATOM 1619 N N . PHE A 1 199 ? -11.530 0.245 -0.957 1.00 89.38 199 PHE A N 1
ATOM 1620 C CA . PHE A 1 199 ? -11.618 0.347 0.504 1.00 89.38 199 PHE A CA 1
ATOM 1621 C C . PHE A 1 199 ? -13.060 0.404 1.045 1.00 89.38 199 PHE A C 1
ATOM 1623 O O . PHE A 1 199 ? -13.260 0.685 2.226 1.00 89.38 199 PHE A O 1
ATOM 1630 N N . GLU A 1 200 ? -14.082 0.127 0.232 1.00 85.69 200 GLU A N 1
ATOM 1631 C CA . GLU A 1 200 ? -15.460 0.024 0.712 1.00 85.69 200 GLU A CA 1
ATOM 1632 C C . GLU A 1 200 ? -15.729 -1.274 1.486 1.00 85.69 200 GLU A C 1
ATOM 1634 O O . GLU A 1 200 ? -15.393 -2.383 1.064 1.00 85.69 200 GLU A O 1
ATOM 1639 N N . ASN A 1 201 ? -16.475 -1.149 2.588 1.00 81.62 201 ASN A N 1
ATOM 1640 C CA . ASN A 1 201 ? -16.912 -2.259 3.446 1.00 81.62 201 ASN A CA 1
ATOM 1641 C C . ASN A 1 201 ? -17.663 -3.373 2.670 1.00 81.62 201 ASN A C 1
ATOM 1643 O O . ASN A 1 201 ? -17.646 -4.541 3.062 1.00 81.62 201 ASN A O 1
ATOM 1647 N N . ARG A 1 202 ? -18.271 -3.039 1.520 1.00 83.00 202 ARG A N 1
ATOM 1648 C CA . ARG A 1 202 ? -18.929 -3.986 0.602 1.00 83.00 202 ARG A CA 1
ATOM 1649 C C . ARG A 1 202 ? -18.020 -5.170 0.247 1.00 83.00 202 ARG A C 1
ATOM 1651 O O . ARG A 1 202 ? -18.449 -6.321 0.374 1.00 83.00 202 ARG A O 1
ATOM 1658 N N . HIS A 1 203 ? -16.764 -4.897 -0.113 1.00 79.44 203 HIS A N 1
ATOM 1659 C CA . HIS A 1 203 ? -15.788 -5.912 -0.525 1.00 79.44 203 HIS A CA 1
ATOM 1660 C C . HIS A 1 203 ? -15.337 -6.804 0.645 1.00 79.44 203 HIS A C 1
ATOM 1662 O O . HIS A 1 203 ? -15.141 -8.008 0.480 1.00 79.44 203 HIS A O 1
ATOM 1668 N N . PHE A 1 204 ? -15.273 -6.252 1.860 1.00 82.06 204 PHE A N 1
ATOM 1669 C CA . PHE A 1 204 ? -14.815 -6.96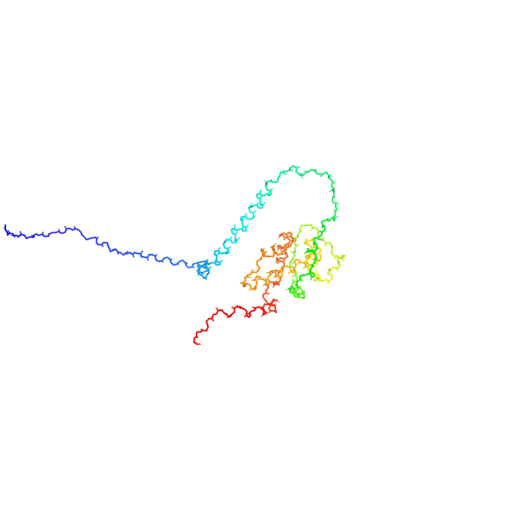3 3.062 1.00 82.06 204 PHE A CA 1
ATOM 1670 C C . PHE A 1 204 ? -15.939 -7.643 3.852 1.00 82.06 204 PHE A C 1
ATOM 1672 O O . PHE A 1 204 ? -15.670 -8.353 4.824 1.00 82.06 204 PHE A O 1
ATOM 1679 N N . SER A 1 205 ? -17.194 -7.504 3.420 1.00 77.94 205 SER A N 1
ATOM 1680 C CA . SER A 1 205 ? -18.386 -8.062 4.075 1.00 77.94 205 SER A CA 1
ATOM 1681 C C . SER A 1 205 ? -18.298 -9.567 4.382 1.00 77.94 205 SER A C 1
ATOM 1683 O O . SER A 1 205 ? -18.836 -10.028 5.390 1.00 77.94 205 SER A O 1
ATOM 1685 N N . ARG A 1 206 ? -17.608 -10.366 3.553 1.00 74.00 206 ARG A N 1
ATOM 1686 C CA . ARG A 1 206 ? -17.344 -11.798 3.813 1.00 74.00 206 ARG A CA 1
ATOM 1687 C C . ARG A 1 206 ? -16.353 -12.022 4.964 1.00 74.00 206 ARG A C 1
ATOM 1689 O O . ARG A 1 206 ? -16.520 -12.9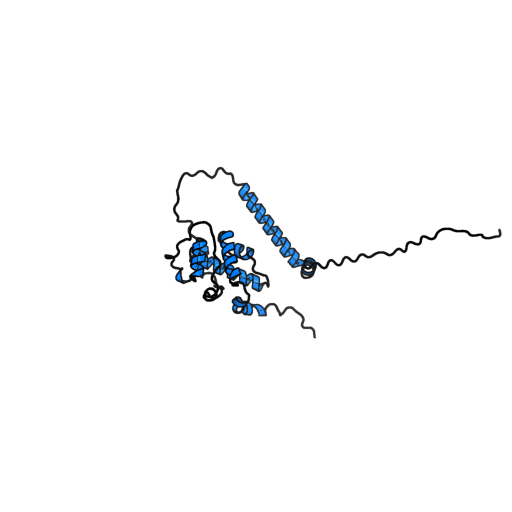64 5.731 1.00 74.00 206 ARG A O 1
ATOM 1696 N N . VAL A 1 207 ? -15.346 -11.161 5.094 1.00 76.25 207 VAL A N 1
ATOM 1697 C CA . VAL A 1 207 ? -14.275 -11.269 6.099 1.00 76.25 207 VAL A CA 1
ATOM 1698 C C . VAL A 1 207 ? -14.729 -10.708 7.448 1.00 76.25 207 VAL A C 1
ATOM 1700 O O . VAL A 1 207 ? -14.523 -11.332 8.488 1.00 76.25 207 VAL A O 1
ATOM 1703 N N . LEU A 1 208 ? -15.394 -9.550 7.440 1.00 73.06 208 LEU A N 1
ATOM 1704 C CA . LEU A 1 208 ? -15.788 -8.829 8.653 1.00 73.06 208 LEU A CA 1
ATOM 1705 C C . LEU A 1 208 ? -16.953 -9.502 9.397 1.00 73.06 208 LEU A C 1
ATOM 1707 O O . LEU A 1 208 ? -16.943 -9.529 10.629 1.00 73.06 208 LEU A O 1
ATOM 1711 N N . ARG A 1 209 ? -17.886 -10.160 8.685 1.00 65.88 209 ARG A N 1
ATOM 1712 C CA . ARG A 1 209 ? -18.962 -10.967 9.304 1.00 65.88 209 ARG A CA 1
ATOM 1713 C C . ARG A 1 209 ? -18.437 -12.037 10.269 1.00 65.88 209 ARG A C 1
ATOM 1715 O O . ARG A 1 209 ? -19.107 -12.354 11.247 1.00 65.88 209 ARG A O 1
ATOM 1722 N N . ARG A 1 210 ? -17.218 -12.544 10.048 1.00 55.62 210 ARG A N 1
ATOM 1723 C CA . ARG A 1 210 ? -16.561 -13.545 10.907 1.00 55.62 210 ARG A CA 1
ATOM 1724 C C . ARG A 1 210 ? -16.101 -12.997 12.270 1.00 55.62 210 ARG A C 1
ATOM 1726 O O . ARG A 1 210 ? -15.843 -13.790 13.165 1.00 55.62 210 ARG A O 1
ATOM 1733 N N . HIS A 1 211 ? -16.022 -11.673 12.443 1.00 51.16 211 HIS A N 1
ATOM 1734 C CA . HIS A 1 211 ? -15.611 -11.012 13.694 1.00 51.16 211 HIS A CA 1
ATOM 1735 C C . HIS A 1 211 ? -16.735 -10.247 14.412 1.00 51.16 211 HIS A C 1
ATOM 1737 O O . HIS A 1 211 ? -16.567 -9.856 15.567 1.00 51.16 211 HIS A O 1
ATOM 1743 N N . GLN A 1 212 ? -17.890 -10.044 13.772 1.00 47.81 212 GLN A N 1
ATOM 1744 C CA . GLN A 1 212 ? -18.964 -9.202 14.315 1.00 47.81 212 GLN A CA 1
ATOM 1745 C C . GLN A 1 212 ? -19.657 -9.793 15.564 1.00 47.81 212 GLN A C 1
ATOM 1747 O O . GLN A 1 212 ? -20.330 -9.069 16.295 1.00 47.81 212 GLN A O 1
ATOM 1752 N N . TRP A 1 213 ? -19.424 -11.076 15.864 1.00 39.72 213 TRP A N 1
ATOM 1753 C CA . TRP A 1 213 ? -19.939 -11.774 17.050 1.00 39.72 213 TRP A CA 1
ATOM 1754 C C . TRP A 1 213 ? -19.282 -11.376 18.386 1.00 39.72 213 TRP A C 1
ATOM 1756 O O . TRP A 1 213 ? -19.855 -11.663 19.431 1.00 39.72 213 TRP A O 1
ATOM 1766 N N . CYS A 1 214 ? -18.130 -10.691 18.391 1.00 45.34 214 CYS A N 1
ATOM 1767 C CA . CYS A 1 214 ? -17.398 -10.388 19.635 1.00 45.34 214 CYS A CA 1
ATOM 1768 C C . CYS A 1 214 ? -17.611 -8.970 20.202 1.00 45.34 214 CYS A C 1
ATOM 1770 O O . CYS A 1 214 ? -17.040 -8.652 21.241 1.00 45.34 214 CYS A O 1
ATOM 1772 N N . LEU A 1 215 ? -18.392 -8.103 19.542 1.00 43.22 215 LEU A N 1
ATOM 1773 C CA . LEU A 1 215 ? -18.539 -6.686 19.936 1.00 43.22 215 LEU A CA 1
ATOM 1774 C C . LEU A 1 215 ? -19.952 -6.284 20.402 1.00 43.22 215 LEU A C 1
ATOM 1776 O O . LEU A 1 215 ? -20.178 -5.108 20.670 1.00 43.22 215 LEU A O 1
ATOM 1780 N N . HIS A 1 216 ? -20.892 -7.229 20.523 1.00 43.50 216 HIS A N 1
ATOM 1781 C CA . HIS A 1 216 ? -22.252 -6.962 21.031 1.00 43.50 216 HIS A CA 1
ATOM 1782 C C . HIS A 1 216 ? -22.589 -7.636 22.375 1.00 43.50 216 HIS A C 1
ATOM 1784 O O . HIS A 1 216 ? -23.582 -7.277 22.999 1.00 43.50 216 HIS A O 1
ATOM 1790 N N . THR A 1 217 ? -21.754 -8.539 22.900 1.00 44.41 217 THR A N 1
ATOM 1791 C CA . THR A 1 217 ? -21.940 -9.144 24.237 1.00 44.41 217 THR A CA 1
ATOM 1792 C C . THR A 1 217 ? -21.315 -8.280 25.341 1.00 44.41 217 THR A C 1
ATOM 1794 O O . THR A 1 217 ? -20.514 -8.753 26.144 1.00 44.41 217 THR A O 1
ATOM 1797 N N . GLY A 1 218 ? -21.645 -6.986 25.341 1.00 50.44 218 GLY A N 1
ATOM 1798 C CA . GLY A 1 218 ? -21.029 -5.959 26.189 1.00 50.44 218 GLY A CA 1
ATOM 1799 C C . GLY A 1 218 ? -22.021 -4.923 26.720 1.00 50.44 218 GLY A C 1
ATOM 1800 O O . GLY A 1 218 ? -21.650 -3.770 26.912 1.00 50.44 218 GLY A O 1
ATOM 1801 N N . GLY A 1 219 ? -23.284 -5.310 26.922 1.00 41.66 219 GLY A N 1
ATOM 1802 C CA . GLY A 1 219 ? -24.331 -4.412 27.406 1.00 41.66 219 GLY A CA 1
ATOM 1803 C C . GLY A 1 219 ? -25.540 -5.157 27.966 1.00 41.66 219 GLY A C 1
ATOM 1804 O O . GLY A 1 219 ? -26.280 -5.785 27.220 1.00 41.66 219 GLY A O 1
ATOM 1805 N N . THR A 1 220 ? -25.726 -5.046 29.284 1.00 44.69 220 THR A N 1
ATOM 1806 C CA . THR A 1 220 ? -27.019 -5.133 29.992 1.00 44.69 220 THR A CA 1
ATOM 1807 C C . THR A 1 220 ? -28.000 -6.246 29.589 1.00 44.69 220 THR A C 1
ATOM 1809 O O . THR A 1 220 ? -28.902 -6.027 28.784 1.00 44.69 220 THR A O 1
ATOM 1812 N N . LYS A 1 221 ? -27.965 -7.371 30.320 1.00 39.41 221 LYS A N 1
ATOM 1813 C CA . LYS A 1 221 ? -29.229 -7.968 30.779 1.00 39.41 221 LYS A CA 1
ATOM 1814 C C . LYS A 1 221 ? -29.703 -7.171 31.993 1.00 39.41 221 LYS A C 1
ATOM 1816 O O . LYS A 1 221 ? -29.041 -7.185 33.028 1.00 39.41 221 LYS A O 1
ATOM 1821 N N . ILE A 1 222 ? -30.810 -6.457 31.829 1.00 45.09 222 ILE A N 1
ATOM 1822 C CA . ILE A 1 222 ? -31.611 -5.899 32.919 1.00 45.09 222 ILE A CA 1
ATOM 1823 C C . ILE A 1 222 ? -32.968 -6.587 32.816 1.00 45.09 222 ILE A C 1
ATOM 1825 O O . ILE A 1 222 ? -33.530 -6.590 31.720 1.00 45.09 222 ILE A O 1
ATOM 1829 N N . PHE A 1 223 ? -33.450 -7.094 33.955 1.00 46.16 223 PHE A N 1
ATOM 1830 C CA . PHE A 1 223 ? -34.642 -7.939 34.123 1.00 46.16 223 PHE A CA 1
ATOM 1831 C C . PHE A 1 223 ? -34.480 -9.379 33.597 1.00 46.16 223 PHE A C 1
ATOM 1833 O O . PHE A 1 223 ? -34.187 -9.581 32.398 1.00 46.16 223 PHE A O 1
#

Mean predicted aligned error: 17.97 Å

pLDDT: mean 71.42, std 18.99, range [33.56, 95.12]

Sequence (223 aa):
MVVRKQRKSTRCESSLPSQSVAIFIEFRSEVVKNFNRDRKGWRGREYEYLQCDRRARERQRRLLKMDPTAQNTPGKTANGIGTEPTHEETDFNSLQDYSPPTFTLDDIGFPECNWKGEPFDLSEDPDSHLLHPEEIVLAANLRMDCATYLTNKRRIFIACIERMKVGKDFKKTNSQQACKIDVNKASKLWEAFNKVGWFENRHFSRVLRRHQWCLHTGGTKIF

Secondary structure (DSSP, 8-state):
-----------------------------HHHHHHHH-HHHHHHHHHHHHHHHHHHHHHHHHHTTS-GGG-------S----SPPPHHHH--TTSPP-PPPGGGGTTT-PPP---SSSPPP-TT-TTGGGS-HHHHHHHHHTT--HHHHHHHHHHHHHHHHHHHHTT----HHHHHHH-SS-HHHHHHHHHHHHHTTTTSHHHHHHHHTTTGGGSSSSS----

Foldseek 3Di:
DDDDDDDDDDDDDDPDPPPPPPPDDPPPDPVVVVCVVPVPVVVVVVVVVVVVVVVVVVVVVVVVPDDPVPPDDDDDDDDDDDDPQDCLQLPLVVFDDLFFDQVLCVVPAFPDDADPDAFADAVPAPCPVVDDPSLSRLCRNLVHYPSNSSSLNRQLRVQLVVCVLVVHHSDLVSSLVSHPDDSVSSSSVCVRCVVSVRSDVVSCVVVNVVNPVPPPVPDDPDD